Protein AF-A0A8T6Q1V2-F1 (afdb_monomer_lite)

Radius of gyration: 39.87 Å; chains: 1; bounding box: 80×36×128 Å

Structure (mmCIF, N/CA/C/O backbone):
data_AF-A0A8T6Q1V2-F1
#
_entry.id   AF-A0A8T6Q1V2-F1
#
loop_
_atom_site.group_PDB
_atom_site.id
_atom_site.type_symbol
_atom_site.label_atom_id
_atom_site.label_alt_id
_atom_site.label_comp_id
_atom_site.label_asym_id
_atom_site.label_entity_id
_atom_site.label_seq_id
_atom_site.pdbx_PDB_ins_code
_atom_site.Cartn_x
_atom_site.Cartn_y
_atom_site.Cartn_z
_atom_site.occupancy
_atom_site.B_iso_or_equiv
_atom_site.auth_seq_id
_atom_site.auth_comp_id
_atom_site.auth_asym_id
_atom_site.auth_atom_id
_atom_site.pdbx_PDB_model_num
ATOM 1 N N . ILE A 1 1 ? 34.969 -4.854 -57.937 1.00 88.56 1 ILE A N 1
ATOM 2 C CA . ILE A 1 1 ? 33.529 -5.093 -58.200 1.00 88.56 1 ILE A CA 1
ATOM 3 C C . ILE A 1 1 ? 33.462 -6.142 -59.294 1.00 88.56 1 ILE A C 1
ATOM 5 O O . ILE A 1 1 ? 34.258 -6.047 -60.220 1.00 88.56 1 ILE A O 1
ATOM 9 N N . TYR A 1 2 ? 32.627 -7.164 -59.154 1.00 88.00 2 TYR A N 1
ATOM 10 C CA . TYR A 1 2 ? 32.502 -8.248 -60.128 1.00 88.00 2 TYR A CA 1
ATOM 11 C C . TYR A 1 2 ? 31.061 -8.755 -60.174 1.00 88.00 2 TYR A C 1
ATOM 13 O O . TYR A 1 2 ? 30.306 -8.556 -59.228 1.00 88.00 2 TYR A O 1
ATOM 21 N N . ALA A 1 3 ? 30.696 -9.419 -61.259 1.00 85.19 3 ALA A N 1
ATOM 22 C CA . ALA A 1 3 ? 29.445 -10.148 -61.401 1.00 85.19 3 ALA A CA 1
ATOM 23 C C . ALA A 1 3 ? 29.771 -11.506 -62.031 1.00 85.19 3 ALA A C 1
ATOM 25 O O . ALA A 1 3 ? 30.696 -11.599 -62.842 1.00 85.19 3 ALA A O 1
ATOM 26 N N . GLY A 1 4 ? 29.063 -12.559 -61.623 1.00 81.62 4 GLY A N 1
ATOM 27 C CA . GLY A 1 4 ? 29.078 -13.819 -62.367 1.00 81.62 4 GLY A CA 1
ATOM 28 C C . GLY A 1 4 ? 28.281 -13.693 -63.672 1.00 81.62 4 GLY A C 1
ATOM 29 O O . GLY A 1 4 ? 27.717 -12.631 -63.946 1.00 81.62 4 GLY A O 1
ATOM 30 N N . PRO A 1 5 ? 28.202 -14.761 -64.483 1.00 83.50 5 PRO A N 1
ATOM 31 C CA . PRO A 1 5 ? 27.252 -14.819 -65.585 1.00 83.50 5 PRO A CA 1
ATOM 32 C C . PRO A 1 5 ? 25.832 -14.706 -65.029 1.00 83.50 5 PRO A C 1
ATOM 34 O O . PRO A 1 5 ? 25.360 -15.601 -64.328 1.00 83.50 5 PRO A O 1
ATOM 37 N N . ASN A 1 6 ? 25.173 -13.588 -65.316 1.00 86.50 6 ASN A N 1
ATOM 38 C CA . ASN A 1 6 ? 23.757 -13.442 -65.019 1.00 86.50 6 ASN A CA 1
ATOM 39 C C . ASN A 1 6 ? 22.966 -14.357 -65.958 1.00 86.50 6 ASN A C 1
ATOM 41 O O . ASN A 1 6 ? 23.323 -14.517 -67.127 1.00 86.50 6 ASN A O 1
ATOM 45 N N . THR A 1 7 ? 21.897 -14.945 -65.444 1.00 84.81 7 THR A N 1
ATOM 46 C CA . THR A 1 7 ? 20.951 -15.746 -66.220 1.00 84.81 7 THR A CA 1
ATOM 47 C C . THR A 1 7 ? 19.617 -15.021 -66.314 1.00 84.81 7 THR A C 1
ATOM 49 O O . THR A 1 7 ? 19.398 -14.006 -65.649 1.00 84.81 7 THR A O 1
ATOM 52 N N . ASP A 1 8 ? 18.688 -15.594 -67.074 1.00 85.00 8 ASP A N 1
ATOM 53 C CA . ASP A 1 8 ? 17.313 -15.098 -67.182 1.00 85.00 8 ASP A CA 1
ATOM 54 C C . ASP A 1 8 ? 16.578 -15.047 -65.827 1.00 85.00 8 ASP A C 1
ATOM 56 O O . ASP A 1 8 ? 15.578 -14.347 -65.688 1.00 85.00 8 ASP A O 1
ATOM 60 N N . SER A 1 9 ? 17.071 -15.770 -64.814 1.00 81.88 9 SER A N 1
ATOM 61 C CA . SER A 1 9 ? 16.441 -15.899 -63.496 1.00 81.88 9 SER A CA 1
ATOM 62 C C . SER A 1 9 ? 17.320 -15.459 -62.320 1.00 81.88 9 SER A C 1
ATOM 64 O O . SER A 1 9 ? 16.881 -15.567 -61.176 1.00 81.88 9 SER A O 1
ATOM 66 N N . LEU A 1 10 ? 18.565 -15.034 -62.558 1.00 81.38 10 LEU A N 1
ATOM 67 C CA . LEU A 1 10 ? 19.504 -14.653 -61.503 1.00 81.38 10 LEU A CA 1
ATOM 68 C C . LEU A 1 10 ? 20.483 -13.591 -62.014 1.00 81.38 10 LEU A C 1
ATOM 70 O O . LEU A 1 10 ? 21.360 -13.877 -62.826 1.00 81.38 10 LEU A O 1
ATOM 74 N N . GLY A 1 11 ? 20.367 -12.376 -61.484 1.00 89.44 11 GLY A N 1
ATOM 75 C CA . GLY A 1 11 ? 21.344 -11.306 -61.668 1.00 89.44 11 GLY A CA 1
ATOM 76 C C . GLY A 1 11 ? 21.915 -10.816 -60.341 1.00 89.44 11 GLY A C 1
ATOM 77 O O . GLY A 1 11 ? 21.151 -10.504 -59.427 1.00 89.44 11 GLY A O 1
ATOM 78 N N . GLU A 1 12 ? 23.238 -10.713 -60.217 1.00 91.75 12 GLU A N 1
ATOM 79 C CA . GLU A 1 12 ? 23.864 -10.129 -59.024 1.00 91.75 12 GLU A CA 1
ATOM 80 C C . GLU A 1 12 ? 25.207 -9.442 -59.304 1.00 91.75 12 GLU A C 1
ATOM 82 O O . GLU A 1 12 ? 26.005 -9.871 -60.136 1.00 91.75 12 GLU A O 1
ATOM 87 N N . VAL A 1 13 ? 25.478 -8.372 -58.555 1.00 92.38 13 VAL A N 1
ATOM 88 C CA . VAL A 1 13 ? 26.757 -7.655 -58.545 1.00 92.38 13 VAL A CA 1
ATOM 89 C C . VAL A 1 13 ? 27.351 -7.739 -57.149 1.00 92.38 13 VAL A C 1
ATOM 91 O O . VAL A 1 13 ? 26.662 -7.545 -56.149 1.00 92.38 13 VAL A O 1
ATOM 94 N N . ARG A 1 14 ? 28.653 -8.005 -57.076 1.00 91.50 14 ARG A N 1
ATOM 95 C CA . ARG A 1 14 ? 29.390 -8.177 -55.829 1.00 91.50 14 ARG A 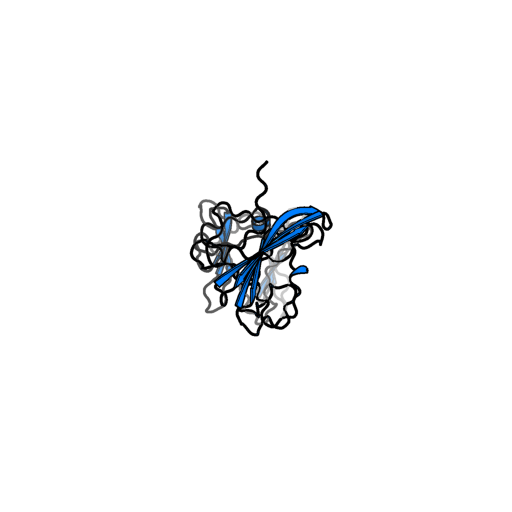CA 1
ATOM 96 C C . ARG A 1 14 ? 30.532 -7.176 -55.697 1.00 91.50 14 ARG A C 1
ATOM 98 O O . ARG A 1 14 ? 31.298 -6.922 -56.635 1.00 91.50 14 ARG A O 1
ATOM 105 N N . ILE A 1 15 ? 30.711 -6.653 -54.491 1.00 92.06 15 ILE A N 1
ATOM 106 C CA . ILE A 1 15 ? 31.879 -5.868 -54.092 1.00 92.06 15 ILE A CA 1
ATOM 107 C C . ILE A 1 15 ? 32.652 -6.676 -53.048 1.00 92.06 15 ILE A C 1
ATOM 109 O O . ILE A 1 15 ? 32.149 -6.943 -51.962 1.00 92.06 15 ILE A O 1
ATOM 113 N N . ARG A 1 16 ? 33.882 -7.064 -53.403 1.00 89.62 16 ARG A N 1
ATOM 114 C CA . ARG A 1 16 ? 34.824 -7.806 -52.555 1.00 89.62 16 ARG A CA 1
ATOM 115 C C . ARG A 1 16 ? 36.195 -7.152 -52.633 1.00 89.62 16 ARG A C 1
ATOM 117 O O . ARG A 1 16 ? 36.684 -6.902 -53.737 1.00 89.62 16 ARG A O 1
ATOM 124 N N . ALA A 1 17 ? 36.822 -6.941 -51.482 1.00 88.81 17 ALA A N 1
ATOM 125 C CA . ALA A 1 17 ? 38.237 -6.602 -51.386 1.00 88.81 17 ALA A CA 1
ATOM 126 C C . ALA A 1 17 ? 39.048 -7.872 -51.088 1.00 88.81 17 ALA A C 1
ATOM 128 O O . ALA A 1 17 ? 38.622 -8.707 -50.288 1.00 88.81 17 ALA A O 1
ATOM 129 N N . LYS A 1 18 ? 40.203 -8.028 -51.744 1.00 89.19 18 LYS A N 1
ATOM 130 C CA . LYS A 1 18 ? 41.138 -9.135 -51.509 1.00 89.19 18 LYS A CA 1
ATOM 131 C C . LYS A 1 18 ? 42.469 -8.590 -51.000 1.00 89.19 18 LYS A C 1
ATOM 133 O O . LYS A 1 18 ? 42.899 -7.524 -51.435 1.00 89.19 18 LYS A O 1
ATOM 138 N N . THR A 1 19 ? 43.126 -9.328 -50.113 1.00 89.94 19 THR A N 1
ATOM 139 C CA . THR A 1 19 ? 44.535 -9.094 -49.774 1.00 89.94 19 THR A CA 1
ATOM 140 C C . THR A 1 19 ? 45.430 -9.413 -50.976 1.00 89.94 19 THR A C 1
ATOM 142 O O . THR A 1 19 ? 44.996 -10.062 -51.931 1.00 89.94 19 THR A O 1
ATOM 145 N N . ALA A 1 20 ? 46.707 -9.018 -50.919 1.00 89.00 20 ALA A N 1
ATOM 146 C CA . ALA A 1 20 ? 47.691 -9.385 -51.943 1.00 89.00 20 ALA A CA 1
ATOM 147 C C . ALA A 1 20 ? 47.838 -10.914 -52.111 1.00 89.00 20 ALA A C 1
ATOM 149 O O . ALA A 1 20 ? 48.095 -11.389 -53.211 1.00 89.00 20 ALA A O 1
ATOM 150 N N . GLY A 1 21 ? 47.605 -11.687 -51.041 1.00 88.56 21 GLY A N 1
ATOM 151 C CA . GLY A 1 21 ? 47.576 -13.155 -51.061 1.00 88.56 21 GLY A CA 1
ATOM 152 C C . GLY A 1 21 ? 46.239 -13.765 -51.504 1.00 88.56 21 GLY A C 1
ATOM 153 O O . GLY A 1 21 ? 46.071 -14.977 -51.429 1.00 88.56 21 GLY A O 1
ATOM 154 N N . GLY A 1 22 ? 45.267 -12.952 -51.932 1.00 85.19 22 GLY A N 1
ATOM 155 C CA . GLY A 1 22 ? 43.995 -13.411 -52.497 1.00 85.19 22 GLY A CA 1
ATOM 156 C C . GLY A 1 22 ? 42.880 -13.721 -51.490 1.00 85.19 22 GLY A C 1
ATOM 157 O O . GLY A 1 22 ? 41.786 -14.097 -51.917 1.00 85.19 22 GLY A O 1
ATOM 158 N N . THR A 1 23 ? 43.104 -13.538 -50.186 1.00 86.12 23 THR A N 1
ATOM 159 C CA . THR A 1 23 ? 42.095 -13.779 -49.136 1.00 86.12 23 THR A CA 1
ATOM 160 C C . THR A 1 23 ? 41.107 -12.614 -49.008 1.00 86.12 23 THR A C 1
ATOM 162 O O . THR A 1 23 ? 41.471 -11.462 -49.237 1.00 86.12 23 THR A O 1
ATOM 165 N N . SER A 1 24 ? 39.854 -12.891 -48.636 1.00 85.12 24 SER A N 1
ATOM 166 C CA . SER A 1 24 ? 38.802 -11.884 -48.407 1.00 85.12 24 SER A CA 1
ATOM 167 C C . SER A 1 24 ? 37.987 -12.222 -47.162 1.00 85.12 24 SER A C 1
ATOM 169 O O . SER A 1 24 ? 37.764 -13.402 -46.906 1.00 85.12 24 SER A O 1
ATOM 171 N N . GLY A 1 25 ? 37.517 -11.205 -46.435 1.00 81.00 25 GLY A N 1
ATOM 172 C CA . GLY A 1 25 ? 36.772 -11.367 -45.178 1.00 81.00 25 GLY A CA 1
ATOM 173 C C . GLY A 1 25 ? 35.284 -11.012 -45.229 1.00 81.00 25 GLY A C 1
ATOM 174 O O . GLY A 1 25 ? 34.684 -10.949 -44.172 1.00 81.00 25 GLY A O 1
ATOM 175 N N . GLY A 1 26 ? 34.711 -10.730 -46.406 1.00 84.75 26 GLY A N 1
ATOM 176 C CA . GLY A 1 26 ? 33.292 -10.386 -46.561 1.00 84.75 26 GLY A CA 1
ATOM 177 C C . GLY A 1 26 ? 32.932 -9.944 -47.986 1.00 84.75 26 GLY A C 1
ATOM 178 O O . GLY A 1 26 ? 33.821 -9.607 -48.775 1.00 84.75 26 GLY A O 1
ATOM 179 N N . ASP A 1 27 ? 31.632 -9.942 -48.296 1.00 87.94 27 ASP A N 1
ATOM 180 C CA . ASP A 1 27 ? 31.049 -9.545 -49.590 1.00 87.94 27 ASP A CA 1
ATOM 181 C C . ASP A 1 27 ? 29.868 -8.596 -49.382 1.00 87.94 27 ASP A C 1
ATOM 183 O O . ASP A 1 27 ? 29.006 -8.871 -48.553 1.00 87.94 27 ASP A O 1
ATOM 187 N N . LEU A 1 28 ? 29.771 -7.545 -50.199 1.00 92.00 28 LEU A N 1
ATOM 188 C CA . LEU A 1 28 ? 28.514 -6.831 -50.446 1.00 92.00 28 LEU A CA 1
ATOM 189 C C . LEU A 1 28 ? 27.911 -7.356 -51.753 1.00 92.00 28 LEU A C 1
ATOM 191 O O . LEU A 1 28 ? 28.556 -7.264 -52.797 1.00 92.00 28 LEU A O 1
ATOM 195 N N . VAL A 1 29 ? 26.694 -7.889 -51.703 1.00 90.75 29 VAL A N 1
ATOM 196 C CA . VAL A 1 29 ? 25.972 -8.479 -52.837 1.00 90.75 29 VAL A CA 1
ATOM 197 C C . VAL A 1 29 ? 24.701 -7.676 -53.090 1.00 90.75 29 VAL A C 1
ATOM 199 O O . VAL A 1 29 ? 23.906 -7.471 -52.178 1.00 90.75 29 VAL A O 1
ATOM 202 N N . VAL A 1 30 ? 24.499 -7.241 -54.331 1.00 92.69 30 VAL A N 1
ATOM 203 C CA . VAL A 1 30 ? 23.278 -6.574 -54.799 1.00 92.69 30 VAL A CA 1
ATOM 204 C C . VAL A 1 30 ? 22.630 -7.467 -55.845 1.00 92.69 30 VAL A C 1
ATOM 206 O O . VAL A 1 30 ? 23.255 -7.780 -56.858 1.00 92.69 30 VAL A O 1
ATOM 209 N N . ARG A 1 31 ? 21.393 -7.891 -55.598 1.00 89.44 31 ARG A N 1
ATOM 210 C CA . ARG A 1 31 ? 20.659 -8.836 -56.444 1.00 89.44 31 ARG A CA 1
ATOM 211 C C . ARG A 1 31 ? 19.583 -8.130 -57.269 1.00 89.44 31 ARG A C 1
ATOM 213 O O . ARG A 1 31 ? 19.050 -7.099 -56.867 1.00 89.44 31 ARG A O 1
ATOM 220 N N . HIS A 1 32 ? 19.238 -8.714 -58.414 1.00 88.19 32 HIS A N 1
ATOM 221 C CA . HIS A 1 32 ? 18.207 -8.204 -59.326 1.00 88.19 32 HIS A CA 1
ATOM 222 C C . HIS A 1 32 ? 16.799 -8.161 -58.706 1.00 88.19 32 HIS A C 1
ATOM 224 O O . HIS A 1 32 ? 15.959 -7.394 -59.162 1.00 88.19 32 HIS A O 1
ATOM 230 N N . ASP A 1 33 ? 16.552 -8.959 -57.662 1.00 84.50 33 ASP A N 1
ATOM 231 C CA . ASP A 1 33 ? 15.309 -8.990 -56.881 1.00 84.50 33 ASP A CA 1
ATOM 232 C C . ASP A 1 33 ? 15.237 -7.876 -55.812 1.00 84.50 33 ASP A C 1
ATOM 234 O O . ASP A 1 33 ? 14.345 -7.880 -54.966 1.00 84.50 33 ASP A O 1
ATOM 238 N N . GLY A 1 34 ? 16.177 -6.920 -55.837 1.00 80.94 34 GLY A N 1
ATOM 239 C CA . GLY A 1 34 ? 16.224 -5.765 -54.936 1.00 80.94 34 GLY A CA 1
ATOM 240 C C . GLY A 1 34 ? 16.875 -6.043 -53.580 1.00 80.94 34 GLY A C 1
ATOM 241 O O . GLY A 1 34 ? 17.007 -5.127 -52.768 1.00 80.94 34 GLY A O 1
ATOM 242 N N . ARG A 1 35 ? 17.314 -7.280 -53.315 1.00 83.50 35 ARG A N 1
ATOM 243 C CA . ARG A 1 35 ? 17.979 -7.634 -52.055 1.00 83.50 35 ARG A CA 1
ATOM 244 C C . ARG A 1 35 ? 19.429 -7.156 -52.040 1.00 83.50 35 ARG A C 1
ATOM 246 O O . ARG A 1 35 ? 20.177 -7.349 -53.001 1.00 83.50 35 ARG A O 1
ATOM 253 N N . VAL A 1 36 ? 19.835 -6.595 -50.903 1.00 87.81 36 VAL A N 1
ATOM 254 C CA . VAL A 1 36 ? 21.228 -6.258 -50.595 1.00 87.81 36 VAL A CA 1
ATOM 255 C C . VAL A 1 36 ? 21.670 -7.092 -49.399 1.00 87.81 36 VAL A C 1
ATOM 257 O O . VAL A 1 36 ? 21.082 -7.005 -48.325 1.00 87.81 36 VAL A O 1
ATOM 260 N N . GLU A 1 37 ? 22.701 -7.908 -49.585 1.00 85.56 37 GLU A N 1
ATOM 261 C CA . GLU A 1 37 ? 23.273 -8.771 -48.550 1.00 85.56 37 GLU A CA 1
ATOM 262 C C . GLU A 1 37 ? 24.704 -8.318 -48.263 1.00 85.56 37 GLU A C 1
ATOM 264 O O . GLU A 1 37 ? 25.485 -8.098 -49.190 1.00 85.56 37 GLU A O 1
ATOM 269 N N . VAL A 1 38 ? 25.068 -8.196 -46.985 1.00 86.44 38 VAL A N 1
ATOM 270 C CA . VAL A 1 38 ? 26.464 -7.991 -46.585 1.00 86.44 38 VAL A CA 1
ATOM 271 C C . VAL A 1 38 ? 26.897 -9.141 -45.695 1.00 86.44 38 VAL A C 1
ATOM 273 O O . VAL A 1 38 ? 26.361 -9.322 -44.604 1.00 86.44 38 VAL A O 1
ATOM 276 N N . ARG A 1 39 ? 27.866 -9.922 -46.165 1.00 80.50 39 ARG A N 1
ATOM 277 C CA . ARG A 1 39 ? 28.456 -11.034 -45.415 1.00 80.50 39 ARG A CA 1
ATOM 278 C C . ARG A 1 39 ? 29.619 -10.519 -44.588 1.00 80.50 39 ARG A C 1
ATOM 280 O O . ARG A 1 39 ? 30.486 -9.839 -45.135 1.00 80.50 39 ARG A O 1
ATOM 287 N N . ASP A 1 40 ? 29.609 -10.846 -43.297 1.00 77.50 40 ASP A N 1
ATOM 288 C CA . ASP A 1 40 ? 30.673 -10.512 -42.343 1.00 77.50 40 ASP A CA 1
ATOM 289 C C . ASP A 1 40 ? 30.951 -8.997 -42.221 1.00 77.50 40 ASP A C 1
ATOM 291 O O . ASP A 1 40 ? 32.089 -8.547 -42.061 1.00 77.50 40 ASP A O 1
ATOM 295 N N . LEU A 1 41 ? 29.893 -8.175 -42.290 1.00 80.56 41 LEU A N 1
ATOM 296 C CA . LEU A 1 41 ? 30.003 -6.726 -42.121 1.00 80.56 41 LEU A CA 1
ATOM 297 C C . LEU A 1 41 ? 30.515 -6.373 -40.718 1.00 80.56 41 LEU A C 1
ATOM 299 O O . LEU A 1 41 ? 29.782 -6.449 -39.735 1.00 80.56 41 LEU A O 1
ATOM 303 N N . THR A 1 42 ? 31.751 -5.883 -40.645 1.00 75.44 42 THR A N 1
ATOM 304 C CA . THR A 1 42 ? 32.302 -5.262 -39.437 1.00 75.44 42 THR A CA 1
ATOM 305 C C . THR A 1 42 ? 32.322 -3.748 -39.610 1.00 75.44 42 THR A C 1
ATOM 307 O O . THR A 1 42 ? 33.129 -3.204 -40.364 1.00 75.44 42 THR A O 1
ATOM 310 N N . VAL A 1 43 ? 31.442 -3.040 -38.900 1.00 75.88 43 VAL A N 1
ATOM 311 C CA . VAL A 1 43 ? 31.413 -1.571 -38.908 1.00 75.88 43 VAL A CA 1
ATOM 312 C C . VAL A 1 43 ? 32.264 -1.046 -37.752 1.00 75.88 43 VAL A C 1
ATOM 314 O O . VAL A 1 43 ? 31.786 -0.893 -36.634 1.00 75.88 43 VAL A O 1
ATOM 317 N N . ALA A 1 44 ? 33.544 -0.774 -38.012 1.00 68.75 44 ALA A N 1
ATOM 318 C CA . ALA A 1 44 ? 34.475 -0.292 -36.984 1.00 68.75 44 ALA A CA 1
ATOM 319 C C . ALA A 1 44 ? 34.323 1.209 -36.650 1.00 68.75 44 ALA A C 1
ATOM 321 O O . ALA A 1 44 ? 34.811 1.671 -35.621 1.00 68.75 44 ALA A O 1
ATOM 322 N N . TYR A 1 45 ? 33.654 1.984 -37.510 1.00 75.44 45 TYR A N 1
ATOM 323 C CA . TYR A 1 45 ? 33.513 3.438 -37.381 1.00 75.44 45 TYR A CA 1
ATOM 324 C C . TYR A 1 45 ? 32.046 3.874 -37.367 1.00 75.44 45 TYR A C 1
ATOM 326 O O . TYR A 1 45 ? 31.176 3.212 -37.920 1.00 75.44 45 TYR A O 1
ATOM 334 N N . LYS A 1 46 ? 31.766 5.034 -36.762 1.00 69.12 46 LYS A N 1
ATOM 335 C CA . LYS A 1 46 ? 30.406 5.578 -36.621 1.00 69.12 46 LYS A CA 1
ATOM 336 C C . LYS A 1 46 ? 29.708 5.744 -37.979 1.00 69.12 46 LYS A C 1
ATOM 338 O O . LYS A 1 46 ? 30.183 6.501 -38.825 1.00 69.12 46 LYS A O 1
ATOM 343 N N . ILE A 1 47 ? 28.515 5.163 -38.127 1.00 77.56 47 ILE A N 1
ATOM 344 C CA . ILE A 1 47 ? 27.570 5.538 -39.188 1.00 77.56 47 ILE A CA 1
ATOM 345 C C . ILE A 1 47 ? 27.033 6.934 -38.845 1.00 77.56 47 ILE A C 1
ATOM 347 O O . ILE A 1 47 ? 26.289 7.112 -37.880 1.00 77.56 47 ILE A O 1
ATOM 351 N N . LYS A 1 48 ? 27.457 7.961 -39.590 1.00 71.75 48 LYS A N 1
ATOM 352 C CA . LYS A 1 48 ? 26.961 9.334 -39.419 1.00 71.75 48 LYS A CA 1
ATOM 353 C C . LYS A 1 48 ? 25.692 9.516 -40.253 1.00 71.75 48 LYS A C 1
ATOM 355 O O . LYS A 1 48 ? 25.772 9.884 -41.417 1.00 71.75 48 LYS A O 1
ATOM 360 N N . SER A 1 49 ? 24.535 9.271 -39.647 1.00 72.44 49 SER A N 1
ATOM 361 C CA . SER A 1 49 ? 23.225 9.610 -40.215 1.00 72.44 49 SER A CA 1
ATOM 362 C C . SER A 1 49 ? 22.390 10.389 -39.198 1.00 72.44 49 SER A C 1
ATOM 364 O O . SER A 1 49 ? 22.618 10.274 -37.993 1.00 72.44 49 SER A O 1
ATOM 366 N N . ARG A 1 50 ? 21.422 11.180 -39.680 1.00 73.44 50 ARG A N 1
ATOM 367 C CA . ARG A 1 50 ? 20.399 11.817 -38.833 1.00 73.44 50 ARG A CA 1
ATOM 368 C C . ARG A 1 50 ? 19.355 10.803 -38.351 1.00 73.44 50 ARG A C 1
ATOM 370 O O . ARG A 1 50 ? 18.886 10.929 -37.226 1.00 73.44 50 ARG A O 1
ATOM 377 N N . THR A 1 51 ? 19.055 9.800 -39.179 1.00 73.69 51 THR A N 1
ATOM 378 C CA . THR A 1 51 ? 18.059 8.751 -38.918 1.00 73.69 51 THR A CA 1
ATOM 379 C C . THR A 1 51 ? 18.528 7.430 -39.526 1.00 73.69 51 THR A C 1
ATOM 381 O O . THR A 1 51 ? 19.095 7.411 -40.620 1.00 73.69 51 THR A O 1
ATOM 384 N N . ILE A 1 52 ? 18.295 6.327 -38.822 1.00 81.50 52 ILE A N 1
ATOM 385 C CA . ILE A 1 52 ? 18.312 4.979 -39.392 1.00 81.50 52 ILE A CA 1
ATOM 386 C C . ILE A 1 52 ? 16.871 4.492 -39.294 1.00 81.50 52 ILE A C 1
ATOM 388 O O . ILE A 1 52 ? 16.321 4.445 -38.196 1.00 81.50 52 ILE A O 1
ATOM 392 N N . GLU A 1 53 ? 16.257 4.194 -40.432 1.00 79.62 53 GLU A N 1
ATOM 393 C CA . GLU A 1 53 ? 14.888 3.694 -40.517 1.00 79.62 53 GLU A CA 1
ATOM 394 C C . GLU A 1 53 ? 14.926 2.256 -41.031 1.00 79.62 53 GLU A C 1
ATOM 396 O O . GLU A 1 53 ? 15.575 1.969 -42.037 1.00 79.62 53 GLU A O 1
ATOM 401 N N . ILE A 1 54 ? 14.260 1.353 -40.313 1.00 79.62 54 ILE A N 1
ATOM 402 C CA . ILE A 1 54 ? 14.038 -0.031 -40.733 1.00 79.62 54 ILE A CA 1
ATOM 403 C C . ILE A 1 54 ? 12.533 -0.155 -40.946 1.00 79.62 54 ILE A C 1
ATOM 405 O O . ILE A 1 54 ? 11.782 -0.309 -39.984 1.00 79.62 54 ILE A O 1
ATOM 409 N N . ALA A 1 55 ? 12.096 -0.019 -42.195 1.00 74.56 55 ALA A N 1
ATOM 410 C CA . ALA A 1 55 ? 10.700 -0.168 -42.575 1.00 74.56 55 ALA A CA 1
ATOM 411 C C . ALA A 1 55 ? 10.472 -1.573 -43.132 1.00 74.56 55 ALA A C 1
ATOM 413 O O . ALA A 1 55 ? 11.234 -2.044 -43.977 1.00 74.56 55 ALA A O 1
ATOM 414 N N . ASN A 1 56 ? 9.406 -2.221 -42.679 1.00 70.56 56 ASN A N 1
ATOM 415 C CA . ASN A 1 56 ? 8.895 -3.429 -43.297 1.00 70.56 56 ASN A CA 1
ATOM 416 C C . ASN A 1 56 ? 7.453 -3.170 -43.726 1.00 70.56 56 ASN A C 1
ATOM 418 O O . ASN A 1 56 ? 6.623 -2.777 -42.910 1.00 70.56 56 ASN A O 1
ATOM 422 N N . THR A 1 57 ? 7.175 -3.358 -45.010 1.00 75.12 57 THR A N 1
ATOM 423 C CA . THR A 1 57 ? 5.832 -3.230 -45.585 1.00 75.12 57 THR A CA 1
ATOM 424 C C . THR A 1 57 ? 5.123 -4.579 -45.698 1.00 75.12 57 THR A C 1
ATOM 426 O O . THR A 1 57 ? 4.045 -4.648 -46.282 1.00 75.12 57 THR A O 1
ATOM 429 N N . ASP A 1 58 ? 5.745 -5.654 -45.210 1.00 74.62 58 ASP A N 1
ATOM 430 C CA . ASP A 1 58 ? 5.138 -6.977 -45.139 1.00 74.62 58 ASP A CA 1
ATOM 431 C C . ASP A 1 58 ? 3.940 -6.952 -44.177 1.00 74.62 58 ASP A C 1
ATOM 433 O O . ASP A 1 58 ? 3.983 -6.354 -43.100 1.00 74.62 58 ASP A O 1
ATOM 437 N N . THR A 1 59 ? 2.846 -7.577 -44.598 1.00 76.19 59 THR A N 1
ATOM 438 C CA . THR A 1 59 ? 1.603 -7.672 -43.829 1.00 76.19 59 THR A CA 1
ATOM 439 C C . THR A 1 59 ? 1.631 -8.792 -42.789 1.00 76.19 59 THR A C 1
ATOM 441 O O . THR A 1 59 ? 0.718 -8.877 -41.967 1.00 76.19 59 THR A O 1
ATOM 444 N N . ASP A 1 60 ? 2.646 -9.662 -42.810 1.00 78.81 60 ASP A N 1
ATOM 445 C CA . ASP A 1 60 ? 2.851 -10.673 -41.776 1.00 78.81 60 ASP A CA 1
ATOM 446 C C . ASP A 1 60 ? 3.349 -10.026 -40.471 1.00 78.81 60 ASP A C 1
ATOM 448 O O . ASP A 1 60 ? 4.449 -9.478 -40.377 1.00 78.81 60 ASP A O 1
ATOM 452 N N . SER A 1 61 ? 2.530 -10.137 -39.422 1.00 67.19 61 SER A N 1
ATOM 453 C CA . SER A 1 61 ? 2.796 -9.601 -38.078 1.00 67.19 61 SER A CA 1
ATOM 454 C C . SER A 1 61 ? 4.084 -10.104 -37.408 1.00 67.19 61 SER A C 1
ATOM 456 O O . SER A 1 61 ? 4.529 -9.512 -36.425 1.00 67.19 61 SER A O 1
ATOM 458 N N . SER A 1 62 ? 4.688 -11.180 -37.918 1.00 71.31 62 SER A N 1
ATOM 459 C CA . SER A 1 62 ? 5.948 -11.746 -37.427 1.00 71.31 62 SER A CA 1
ATOM 460 C C . SER A 1 62 ? 7.181 -11.299 -38.222 1.00 71.31 62 SER A C 1
ATOM 462 O O . SER A 1 62 ? 8.309 -11.561 -37.806 1.00 71.31 62 SER A O 1
ATOM 464 N N . ALA A 1 63 ? 6.996 -10.588 -39.339 1.00 69.31 63 ALA A N 1
ATOM 465 C CA . ALA A 1 63 ? 8.063 -10.337 -40.305 1.00 69.31 63 ALA A CA 1
ATOM 466 C C . ALA A 1 63 ? 9.087 -9.272 -39.872 1.00 69.31 63 ALA A C 1
ATOM 468 O O . ALA A 1 63 ? 10.126 -9.132 -40.516 1.00 69.31 63 ALA A O 1
ATOM 469 N N . THR A 1 64 ? 8.835 -8.512 -38.797 1.00 69.50 64 THR A N 1
ATOM 470 C CA . THR A 1 64 ? 9.739 -7.430 -38.360 1.00 69.50 64 THR A CA 1
ATOM 471 C C . THR A 1 64 ? 10.253 -7.650 -36.950 1.00 69.50 64 THR A C 1
ATOM 473 O O . THR A 1 64 ? 9.559 -7.390 -35.970 1.00 69.50 64 THR A O 1
ATOM 476 N N . THR A 1 65 ? 11.517 -8.048 -36.840 1.00 76.19 65 THR A N 1
ATOM 477 C CA . THR A 1 65 ? 12.211 -8.155 -35.556 1.00 76.19 65 THR A CA 1
ATOM 478 C C . THR A 1 65 ? 13.569 -7.473 -35.625 1.00 76.19 65 THR A C 1
ATOM 480 O O . THR A 1 65 ? 14.372 -7.769 -36.508 1.00 76.19 65 THR A O 1
ATOM 483 N N . LEU A 1 66 ? 13.864 -6.609 -34.653 1.00 84.62 66 LEU A N 1
ATOM 484 C CA . LEU A 1 66 ? 15.242 -6.244 -34.334 1.00 84.62 66 LEU A CA 1
ATOM 485 C C . LEU A 1 66 ? 15.756 -7.226 -33.276 1.00 84.62 66 LEU A C 1
ATOM 487 O O . LEU A 1 66 ? 15.343 -7.160 -32.119 1.00 84.62 66 LEU A O 1
ATOM 491 N N . SER A 1 67 ? 16.646 -8.136 -33.669 1.00 84.12 67 SER A N 1
ATOM 492 C CA . SER A 1 67 ? 17.195 -9.162 -32.776 1.00 84.12 67 SER A CA 1
ATOM 493 C C . SER A 1 67 ? 18.624 -8.826 -32.353 1.00 84.12 67 SER A C 1
ATOM 495 O O . SER A 1 67 ? 19.494 -8.600 -33.190 1.00 84.12 67 SER A O 1
ATOM 497 N N . ILE A 1 68 ? 18.871 -8.839 -31.043 1.00 87.31 68 ILE A N 1
ATOM 498 C CA . ILE A 1 68 ? 20.194 -8.696 -30.424 1.00 87.31 68 ILE A CA 1
ATOM 499 C C . ILE A 1 68 ? 20.404 -9.940 -29.558 1.00 87.31 68 ILE A C 1
ATOM 501 O O . ILE A 1 68 ? 19.636 -10.167 -28.625 1.00 87.31 68 ILE A O 1
ATOM 505 N N . TYR A 1 69 ? 21.396 -10.773 -29.881 1.00 88.31 69 TYR A N 1
ATOM 506 C CA . TYR A 1 69 ? 21.602 -12.067 -29.223 1.00 88.31 69 TYR A CA 1
ATOM 507 C C . TYR A 1 69 ? 23.087 -12.372 -28.987 1.00 88.31 69 TYR A C 1
ATOM 509 O O . TYR A 1 69 ? 23.953 -11.952 -29.751 1.00 88.31 69 TYR A O 1
ATOM 517 N N . GLY A 1 70 ? 23.372 -13.122 -27.922 1.00 89.56 70 GLY A N 1
ATOM 518 C CA . GLY A 1 70 ? 24.712 -13.557 -27.527 1.00 89.56 70 GLY A CA 1
ATOM 519 C C . GLY A 1 70 ? 24.647 -14.541 -26.354 1.00 89.56 70 GLY A C 1
ATOM 520 O O . GLY A 1 70 ? 23.625 -14.642 -25.681 1.00 89.56 70 GLY A O 1
ATOM 521 N N . ALA A 1 71 ? 25.724 -15.294 -26.108 1.00 90.56 71 ALA A N 1
ATOM 522 C CA . ALA A 1 71 ? 25.775 -16.316 -25.048 1.00 90.56 71 ALA A CA 1
ATOM 523 C C . ALA A 1 71 ? 25.983 -15.745 -23.626 1.00 90.56 71 ALA A C 1
ATOM 525 O O . ALA A 1 71 ? 25.947 -16.481 -22.644 1.00 90.56 71 ALA A O 1
ATOM 526 N N . GLN A 1 72 ? 26.242 -14.441 -23.516 1.00 94.00 72 GLN A N 1
ATOM 527 C CA . GLN A 1 72 ? 26.478 -13.715 -22.266 1.00 94.00 72 GLN A CA 1
ATOM 528 C C . GLN A 1 72 ? 25.644 -12.420 -22.252 1.00 94.00 72 GLN A C 1
ATOM 530 O O . GLN A 1 72 ? 24.742 -12.240 -23.072 1.00 94.00 72 GLN A O 1
ATOM 535 N N . HIS A 1 73 ? 25.929 -11.504 -21.321 1.00 91.94 73 HIS A N 1
ATOM 536 C CA . HIS A 1 73 ? 25.270 -10.200 -21.239 1.00 91.94 73 HIS A CA 1
ATOM 537 C C . HIS A 1 73 ? 25.353 -9.443 -22.579 1.00 91.94 73 HIS A C 1
ATOM 539 O O . HIS A 1 73 ? 26.435 -9.043 -23.003 1.00 91.94 73 HIS A O 1
ATOM 545 N N . THR A 1 74 ? 24.202 -9.244 -23.230 1.00 92.81 74 THR A N 1
ATOM 546 C CA . THR A 1 74 ? 24.096 -8.671 -24.583 1.00 92.81 74 THR A CA 1
ATOM 547 C C . THR A 1 74 ? 23.128 -7.475 -24.576 1.00 92.81 74 THR A C 1
ATOM 549 O O . THR A 1 74 ? 21.965 -7.617 -24.955 1.00 92.81 74 THR A O 1
ATOM 552 N N . PRO A 1 75 ? 23.551 -6.301 -24.069 1.00 91.75 75 PRO A N 1
ATOM 553 C CA . PRO A 1 75 ? 22.660 -5.163 -23.867 1.00 91.75 75 PRO A CA 1
ATOM 554 C C . PRO A 1 75 ? 22.465 -4.329 -25.139 1.00 91.75 75 PRO A C 1
ATOM 556 O O . PRO A 1 75 ? 23.395 -4.127 -25.920 1.00 91.75 75 PRO A O 1
ATOM 559 N N . LEU A 1 76 ? 21.285 -3.721 -25.271 1.00 91.94 76 LEU A N 1
ATOM 560 C CA . LEU A 1 76 ? 21.122 -2.495 -26.049 1.00 91.94 76 LEU A CA 1
ATOM 561 C C . LEU A 1 76 ? 21.473 -1.305 -25.148 1.00 91.94 76 LEU A C 1
ATOM 563 O O . LEU A 1 76 ? 20.748 -1.013 -24.199 1.00 91.94 76 LEU A O 1
ATOM 567 N N . VAL A 1 77 ? 22.576 -0.613 -25.436 1.00 90.44 77 VAL A N 1
ATOM 568 C CA . VAL A 1 77 ? 23.003 0.566 -24.668 1.00 90.44 77 VAL A CA 1
ATOM 569 C C . VAL A 1 77 ? 22.711 1.831 -25.464 1.00 90.44 77 VAL A C 1
ATOM 571 O O . VAL A 1 77 ? 23.260 2.040 -26.545 1.00 90.44 77 VAL A O 1
ATOM 574 N N . LEU A 1 78 ? 21.862 2.693 -24.908 1.00 90.44 78 LEU A N 1
ATOM 575 C CA . LEU A 1 78 ? 21.579 4.017 -25.450 1.00 90.44 78 LEU A CA 1
ATOM 576 C C . LEU A 1 78 ? 22.350 5.055 -24.636 1.00 90.44 78 LEU A C 1
ATOM 578 O O . LEU A 1 78 ? 22.163 5.174 -23.427 1.00 90.44 78 LEU A O 1
ATOM 582 N N . THR A 1 79 ? 23.220 5.818 -25.293 1.00 87.31 79 THR A N 1
ATOM 583 C CA . THR A 1 79 ? 24.012 6.862 -24.636 1.00 87.31 79 THR A CA 1
ATOM 584 C C . THR A 1 79 ? 23.887 8.168 -25.393 1.00 87.31 79 THR A C 1
ATOM 586 O O . THR A 1 79 ? 24.140 8.239 -26.595 1.00 87.31 79 THR A O 1
ATOM 589 N N . ARG A 1 80 ? 23.520 9.224 -24.668 1.00 83.88 80 ARG A N 1
ATOM 590 C CA . ARG A 1 80 ? 23.510 10.593 -25.173 1.00 83.88 80 ARG A CA 1
ATOM 591 C C . ARG A 1 80 ? 24.717 11.335 -24.606 1.00 83.88 80 ARG A C 1
ATOM 593 O O . ARG A 1 80 ? 24.901 11.384 -23.397 1.00 83.88 80 ARG A O 1
ATOM 600 N N . SER A 1 81 ? 25.541 11.911 -25.477 1.00 79.62 81 SER A N 1
ATOM 601 C CA . SER A 1 81 ? 26.706 12.719 -25.097 1.00 79.62 81 SER A CA 1
ATOM 602 C C . SER A 1 81 ? 26.403 14.214 -25.223 1.00 79.62 81 SER A C 1
ATOM 604 O O . SER A 1 81 ? 25.831 14.624 -26.232 1.00 79.62 81 SER A O 1
ATOM 606 N N . GLY A 1 82 ? 26.858 15.034 -24.271 1.00 67.75 82 GLY A N 1
ATOM 607 C CA . GLY A 1 82 ?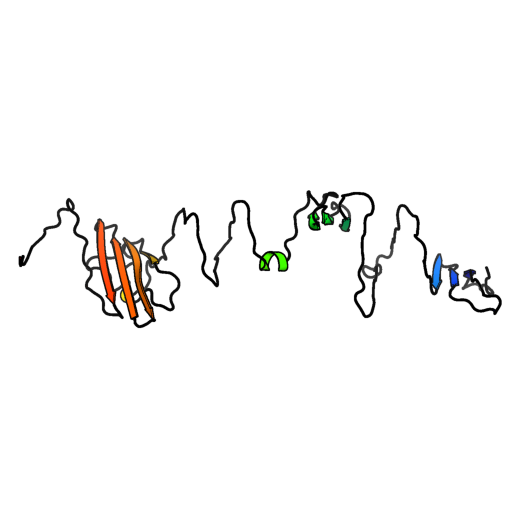 26.931 16.495 -24.439 1.00 67.75 82 GLY A CA 1
ATOM 608 C C . GLY A 1 82 ? 25.675 17.305 -24.086 1.00 67.75 82 GLY A C 1
ATOM 609 O O . GLY A 1 82 ? 25.626 18.485 -24.411 1.00 67.75 82 GLY A O 1
ATOM 610 N N . SER A 1 83 ? 24.680 16.721 -23.411 1.00 65.44 83 SER A N 1
ATOM 611 C CA . SER A 1 83 ? 23.566 17.469 -22.802 1.00 65.44 83 SER A CA 1
ATOM 612 C C . SER A 1 83 ? 22.980 16.711 -21.609 1.00 65.44 83 SER A C 1
ATOM 614 O O . SER A 1 83 ? 22.822 15.494 -21.695 1.00 65.44 83 SER A O 1
ATOM 616 N N . SER A 1 84 ? 22.596 17.428 -20.551 1.00 64.25 84 SER A N 1
ATOM 617 C CA . SER A 1 84 ? 21.877 16.941 -19.363 1.00 64.25 84 SER A CA 1
ATOM 618 C C . SER A 1 84 ? 20.399 16.668 -19.662 1.00 64.25 84 SER A C 1
ATOM 620 O O . SER A 1 84 ? 19.524 17.201 -18.997 1.00 64.25 84 SER A O 1
ATOM 622 N N . GLU A 1 85 ? 20.114 15.915 -20.717 1.00 78.81 85 GLU A N 1
ATOM 623 C CA . GLU A 1 85 ? 18.756 15.630 -21.178 1.00 78.81 85 GLU A CA 1
ATOM 624 C C . GLU A 1 85 ? 18.531 14.122 -21.191 1.00 78.81 85 GLU A C 1
ATOM 626 O O . GLU A 1 85 ? 19.468 13.323 -21.152 1.00 78.81 85 GLU A O 1
ATOM 631 N N . ASN A 1 86 ? 17.270 13.733 -21.248 1.00 87.25 86 ASN A N 1
ATOM 632 C CA . ASN A 1 86 ? 16.853 12.360 -21.016 1.00 87.25 86 ASN A CA 1
ATOM 633 C C . ASN A 1 86 ? 17.216 11.414 -22.184 1.00 87.25 86 ASN A C 1
ATOM 635 O O . ASN A 1 86 ? 17.398 11.847 -23.328 1.00 87.25 86 ASN A O 1
ATOM 639 N N . VAL A 1 87 ? 17.253 10.102 -21.922 1.00 92.50 87 VAL A N 1
ATOM 640 C CA . VAL A 1 87 ? 17.328 9.052 -22.959 1.00 92.50 87 VAL A CA 1
ATOM 641 C C . VAL A 1 87 ? 16.130 8.119 -22.827 1.00 92.50 87 VAL A C 1
ATOM 643 O O . VAL A 1 87 ? 15.746 7.757 -21.717 1.00 92.50 87 VAL A O 1
ATOM 646 N N . SER A 1 88 ? 15.504 7.761 -23.951 1.00 93.69 88 SER A N 1
ATOM 647 C CA . SER A 1 88 ? 14.283 6.952 -23.957 1.00 93.69 88 SER A CA 1
ATOM 648 C C . SER A 1 88 ? 14.128 6.106 -25.221 1.00 93.69 88 SER A C 1
ATOM 650 O O . SER A 1 88 ? 14.752 6.373 -26.248 1.00 93.69 88 SER A O 1
ATOM 652 N N . ILE A 1 89 ? 13.271 5.092 -25.119 1.00 95.50 89 ILE A N 1
ATOM 653 C CA . ILE A 1 89 ? 12.721 4.304 -26.222 1.00 95.50 89 ILE A CA 1
ATOM 654 C C . ILE A 1 89 ? 11.263 4.731 -26.407 1.00 95.50 89 ILE A C 1
ATOM 656 O O . ILE A 1 89 ? 10.506 4.778 -25.435 1.00 95.50 89 ILE A O 1
ATOM 660 N N . GLY A 1 90 ? 10.884 5.059 -27.643 1.00 94.81 90 GLY A N 1
ATOM 661 C CA . GLY A 1 90 ? 9.524 5.456 -28.003 1.00 94.81 90 GLY A CA 1
ATOM 662 C C . GLY A 1 90 ? 8.683 4.282 -28.505 1.00 94.81 90 GLY A C 1
ATOM 663 O O . GLY A 1 90 ? 9.159 3.456 -29.277 1.00 94.81 90 GLY A O 1
ATOM 664 N N . PHE A 1 91 ? 7.415 4.254 -28.108 1.00 95.75 91 PHE A N 1
ATOM 665 C CA . PHE A 1 91 ? 6.390 3.313 -28.550 1.00 95.75 91 PHE A CA 1
ATOM 666 C C . PHE A 1 91 ? 5.237 4.108 -29.155 1.00 95.75 91 PHE A C 1
ATOM 668 O O . PHE A 1 91 ? 4.678 4.991 -28.502 1.00 95.75 91 PHE A O 1
ATOM 675 N N . LYS A 1 92 ? 4.879 3.813 -30.403 1.00 94.25 92 LYS A N 1
ATOM 676 C CA . LYS A 1 92 ? 3.848 4.533 -31.154 1.00 94.25 92 LYS A CA 1
ATOM 677 C C . LYS A 1 92 ? 2.957 3.518 -31.856 1.00 94.25 92 LYS A C 1
ATOM 679 O O . LYS A 1 92 ? 3.436 2.751 -32.682 1.00 94.25 92 LYS A O 1
ATOM 684 N N . LEU A 1 93 ? 1.670 3.542 -31.527 1.00 93.62 93 LEU A N 1
ATOM 685 C CA . LEU A 1 93 ? 0.628 2.933 -32.347 1.00 93.62 93 LEU A CA 1
ATOM 686 C C . LEU A 1 93 ? 0.048 4.015 -33.260 1.00 93.62 93 LEU A C 1
ATOM 688 O O . LEU A 1 93 ? 0.021 5.195 -32.885 1.00 93.62 93 LEU A O 1
ATOM 692 N N . ASP A 1 94 ? -0.403 3.632 -34.452 1.00 90.94 94 ASP A N 1
ATOM 693 C CA . ASP A 1 94 ? -1.050 4.582 -35.350 1.00 90.94 94 ASP A CA 1
ATOM 694 C C . ASP A 1 94 ? -2.218 5.297 -34.644 1.00 90.94 94 ASP A C 1
ATOM 696 O O . ASP A 1 94 ? -2.926 4.707 -33.828 1.00 90.94 94 ASP A O 1
ATOM 700 N N . ASN A 1 95 ? -2.363 6.599 -34.895 1.00 92.62 95 ASN A N 1
ATOM 701 C CA . ASN A 1 95 ? -3.357 7.483 -34.260 1.00 92.62 95 ASN A CA 1
ATOM 702 C C . ASN A 1 95 ? -3.302 7.622 -32.716 1.00 92.62 95 ASN A C 1
ATOM 704 O O . ASN A 1 95 ? -4.124 8.334 -32.147 1.00 92.62 95 ASN A O 1
ATOM 708 N N . VAL A 1 96 ? -2.317 7.036 -32.021 1.00 96.19 96 VAL A N 1
ATOM 709 C CA . VAL A 1 96 ? -2.126 7.182 -30.556 1.00 96.19 96 VAL A CA 1
ATOM 710 C C . VAL A 1 96 ? -0.868 7.989 -30.259 1.00 96.19 96 VAL A C 1
ATOM 712 O O . VAL A 1 96 ? 0.154 7.732 -30.877 1.00 96.19 96 VAL A O 1
ATOM 715 N N . ASN A 1 97 ? -0.864 8.949 -29.332 1.00 95.50 97 ASN A N 1
ATOM 716 C CA . ASN A 1 97 ? 0.368 9.687 -28.999 1.00 95.50 97 ASN A CA 1
ATOM 717 C C . ASN A 1 97 ? 1.524 8.744 -28.609 1.00 95.50 97 ASN A C 1
ATOM 719 O O . ASN A 1 97 ? 1.289 7.749 -27.917 1.00 95.50 97 ASN A O 1
ATOM 723 N N . PRO A 1 98 ? 2.770 9.031 -29.034 1.00 95.50 98 PRO A N 1
ATOM 724 C CA . PRO A 1 98 ? 3.907 8.211 -28.647 1.00 95.50 98 PRO A CA 1
ATOM 725 C C . PRO A 1 98 ? 4.095 8.236 -27.127 1.00 95.50 98 PRO A C 1
ATOM 727 O O . PRO A 1 98 ? 3.938 9.272 -26.480 1.00 95.50 98 PRO A O 1
ATOM 730 N N . LYS A 1 99 ? 4.458 7.086 -26.566 1.00 97.19 99 LYS A N 1
ATOM 731 C CA . LYS A 1 99 ? 4.864 6.935 -25.167 1.00 97.19 99 LYS A CA 1
ATOM 732 C C . LYS A 1 99 ? 6.350 6.625 -25.116 1.00 97.19 99 LYS A C 1
ATOM 734 O O . LYS A 1 99 ? 6.856 5.893 -25.959 1.00 97.19 99 LYS A O 1
ATOM 739 N N . TYR A 1 100 ? 7.038 7.137 -24.114 1.00 96.31 100 TYR A N 1
ATOM 740 C CA . TYR A 1 100 ? 8.476 6.999 -23.957 1.00 96.31 100 TYR A CA 1
ATOM 741 C C . TYR A 1 100 ? 8.776 6.292 -22.645 1.00 96.31 100 TYR A C 1
ATOM 743 O O . TYR A 1 100 ? 8.314 6.745 -21.603 1.00 96.31 100 TYR A O 1
ATOM 751 N N . LEU A 1 101 ? 9.553 5.209 -22.697 1.00 96.69 101 LEU A N 1
ATOM 752 C CA . LEU A 1 101 ? 10.206 4.617 -21.528 1.00 96.69 101 LEU A CA 1
ATOM 753 C C . LEU A 1 101 ? 11.645 5.119 -21.496 1.00 96.69 101 LEU A C 1
ATOM 755 O O . LEU A 1 101 ? 12.395 4.878 -22.442 1.00 96.69 101 LEU A O 1
ATOM 759 N N . GLY A 1 102 ? 12.044 5.807 -20.435 1.00 94.56 102 GLY A N 1
ATOM 760 C CA . GLY A 1 102 ? 13.373 6.403 -20.378 1.00 94.56 102 GLY A CA 1
ATOM 761 C C . GLY A 1 102 ? 13.851 6.728 -18.979 1.00 94.56 102 GLY A C 1
ATOM 762 O O . GLY A 1 102 ? 13.110 6.591 -18.012 1.00 94.56 102 GLY A O 1
ATOM 763 N N . ILE A 1 103 ? 15.100 7.167 -18.887 1.00 92.88 103 ILE A N 1
ATOM 764 C CA . ILE A 1 103 ? 15.684 7.695 -17.653 1.00 92.88 103 ILE A CA 1
ATOM 765 C C . ILE A 1 103 ? 15.756 9.211 -17.740 1.00 92.88 103 ILE A C 1
ATOM 767 O O . ILE A 1 103 ? 16.056 9.764 -18.805 1.00 92.88 103 ILE A O 1
ATOM 771 N N . ASP A 1 104 ? 15.464 9.874 -16.628 1.00 89.25 104 ASP A N 1
ATOM 772 C CA . ASP A 1 104 ? 15.613 11.315 -16.530 1.00 89.25 104 ASP A CA 1
ATOM 773 C C . ASP A 1 104 ? 17.041 11.750 -16.161 1.00 89.25 104 ASP A C 1
ATOM 775 O O . ASP A 1 104 ? 17.951 10.936 -15.993 1.00 89.25 104 ASP A O 1
ATOM 779 N N . THR A 1 105 ? 17.237 13.058 -16.013 1.00 87.12 105 THR A N 1
ATOM 780 C CA . THR A 1 105 ? 18.522 13.666 -15.637 1.00 87.12 105 THR A CA 1
ATOM 781 C C . THR A 1 105 ? 19.014 13.289 -14.241 1.00 87.12 105 THR A C 1
ATOM 783 O O . THR A 1 105 ? 20.199 13.440 -13.958 1.00 87.12 105 THR A O 1
ATOM 786 N N . ASN A 1 106 ? 18.120 12.813 -13.373 1.00 86.44 106 ASN A N 1
ATOM 787 C CA . ASN A 1 106 ? 18.438 12.338 -12.029 1.00 86.44 106 ASN A CA 1
ATOM 788 C C . ASN A 1 106 ? 18.718 10.824 -12.014 1.00 86.44 106 ASN A C 1
ATOM 790 O O . ASN A 1 106 ? 19.087 10.278 -10.976 1.00 86.44 106 ASN A O 1
ATOM 794 N N . GLY A 1 107 ? 18.559 10.145 -13.156 1.00 87.69 107 GLY A N 1
ATOM 795 C CA . GLY A 1 107 ? 18.711 8.699 -13.295 1.00 87.69 107 GLY A CA 1
ATOM 796 C C . GLY A 1 107 ? 17.448 7.902 -12.957 1.00 87.69 107 GLY A C 1
ATOM 797 O O . GLY A 1 107 ? 17.510 6.675 -12.882 1.00 87.69 107 GLY A O 1
ATOM 798 N N . ASP A 1 108 ? 16.301 8.558 -12.765 1.00 89.12 108 ASP A N 1
ATOM 799 C CA . ASP A 1 108 ? 15.044 7.885 -12.457 1.00 89.12 108 ASP A CA 1
ATOM 800 C C . ASP A 1 108 ? 14.336 7.394 -13.722 1.00 89.12 108 ASP A C 1
ATOM 802 O O . ASP A 1 108 ? 14.120 8.148 -14.673 1.00 89.12 108 ASP A O 1
ATOM 806 N N . LEU A 1 109 ? 13.900 6.132 -13.695 1.00 93.56 109 LEU A N 1
ATOM 807 C CA . LEU A 1 109 ? 13.092 5.529 -14.752 1.00 93.56 109 LEU A CA 1
ATOM 808 C C . LEU A 1 109 ? 11.681 6.140 -14.777 1.00 93.56 109 LEU A C 1
ATOM 810 O O . LEU A 1 109 ? 11.012 6.233 -13.743 1.00 93.56 109 LEU A O 1
ATOM 814 N N . ALA A 1 110 ? 11.212 6.520 -15.962 1.00 95.00 110 ALA A N 1
ATOM 815 C CA . ALA A 1 110 ? 9.921 7.157 -16.185 1.00 95.00 110 ALA A CA 1
ATOM 816 C C . ALA A 1 110 ? 9.215 6.624 -17.442 1.00 95.00 110 ALA A C 1
ATOM 818 O O . ALA A 1 110 ? 9.857 6.097 -18.355 1.00 95.00 110 ALA A O 1
ATOM 819 N N . PHE A 1 111 ? 7.886 6.765 -17.474 1.00 96.94 111 PHE A N 1
ATOM 820 C CA . PHE A 1 111 ? 7.038 6.407 -18.612 1.00 96.94 111 PHE A CA 1
ATOM 821 C C . PHE A 1 111 ? 5.920 7.431 -18.833 1.00 96.94 111 PHE A C 1
ATOM 823 O O . PHE A 1 111 ? 5.206 7.789 -17.894 1.00 96.94 111 PHE A O 1
ATOM 830 N N . GLY A 1 112 ? 5.751 7.909 -20.067 1.00 96.69 112 GLY A N 1
ATOM 831 C CA . GLY A 1 112 ? 4.699 8.875 -20.404 1.00 96.69 112 GLY A CA 1
ATOM 832 C C . GLY A 1 112 ? 4.821 9.461 -21.810 1.00 96.69 112 GLY A C 1
ATOM 833 O O . GLY A 1 112 ? 5.592 8.966 -22.622 1.00 96.69 112 GLY A O 1
ATOM 834 N N . GLU A 1 113 ? 4.020 10.480 -22.128 1.00 96.88 113 GLU A N 1
ATOM 835 C CA . GLU A 1 113 ? 3.980 11.096 -23.473 1.00 96.88 113 GLU A CA 1
ATOM 836 C C . GLU A 1 113 ? 5.035 12.180 -23.676 1.00 96.88 113 GLU A C 1
ATOM 838 O O . GLU A 1 113 ? 5.360 12.513 -24.815 1.00 96.88 113 GLU A O 1
ATOM 843 N N . SER A 1 114 ? 5.569 12.753 -22.594 1.00 94.44 114 SER A N 1
ATOM 844 C CA . SER A 1 114 ? 6.521 13.847 -22.722 1.00 94.44 114 SER A CA 1
ATOM 845 C C . SER A 1 114 ? 7.872 13.312 -23.204 1.00 94.44 114 SER A C 1
ATOM 847 O O . SER A 1 114 ? 8.373 12.320 -22.663 1.00 94.44 114 SER A O 1
ATOM 849 N N . PRO A 1 115 ? 8.516 13.975 -24.178 1.00 90.12 115 PRO A N 1
ATOM 850 C CA . PRO A 1 115 ? 9.926 13.741 -24.467 1.00 90.12 115 PRO A CA 1
ATOM 851 C C . PRO A 1 115 ? 10.818 14.039 -23.250 1.00 90.12 115 PRO A C 1
ATOM 853 O O . PRO A 1 115 ? 11.879 13.427 -23.092 1.00 90.12 115 PRO A O 1
ATOM 856 N N . ASP A 1 116 ? 10.380 14.951 -22.370 1.00 92.00 116 ASP A N 1
ATOM 857 C CA . ASP A 1 116 ? 11.056 15.248 -21.113 1.00 92.00 116 ASP A CA 1
ATOM 858 C C . ASP A 1 116 ? 10.634 14.267 -20.002 1.00 92.00 116 ASP A C 1
ATOM 860 O O . ASP A 1 116 ? 9.545 14.356 -19.433 1.00 92.00 116 ASP A O 1
ATOM 864 N N . GLN A 1 117 ? 11.528 13.347 -19.638 1.00 93.31 117 GLN A N 1
ATOM 865 C CA . GLN A 1 117 ? 11.274 12.303 -18.642 1.00 93.31 117 GLN A CA 1
ATOM 866 C C . GLN A 1 117 ? 11.086 12.843 -17.216 1.00 93.31 117 GLN A C 1
ATOM 868 O O . GLN A 1 117 ? 10.578 12.120 -16.356 1.00 93.31 117 GLN A O 1
ATOM 873 N N . LYS A 1 118 ? 11.423 14.112 -16.945 1.00 91.94 118 LYS A N 1
ATOM 874 C CA . LYS A 1 118 ? 11.080 14.782 -15.677 1.00 91.94 118 LYS A CA 1
ATOM 875 C C . LYS A 1 118 ? 9.570 14.998 -15.524 1.00 91.94 118 LYS A C 1
ATOM 877 O O . LYS A 1 118 ? 9.083 15.066 -14.402 1.00 91.94 118 LYS A O 1
ATOM 882 N N . GLN A 1 119 ? 8.842 15.092 -16.639 1.00 93.94 119 GLN A N 1
ATOM 883 C CA . GLN A 1 119 ? 7.397 15.348 -16.672 1.00 93.94 119 GLN A CA 1
ATOM 884 C C . GLN A 1 119 ? 6.563 14.061 -16.703 1.00 93.94 119 GLN A C 1
ATOM 886 O O . GLN A 1 119 ? 5.356 14.093 -16.473 1.00 93.94 119 GLN A O 1
ATOM 891 N N . ASN A 1 120 ? 7.197 12.928 -17.003 1.00 94.94 120 ASN A N 1
ATOM 892 C CA . ASN A 1 120 ? 6.543 11.630 -17.063 1.00 94.94 120 ASN A CA 1
ATOM 893 C C . ASN A 1 120 ? 6.417 10.990 -15.676 1.00 94.94 120 ASN A C 1
ATOM 895 O O . ASN A 1 120 ? 7.185 11.279 -14.754 1.00 94.94 120 ASN A O 1
ATOM 899 N N . SER A 1 121 ? 5.467 10.063 -15.540 1.00 95.19 121 SER A N 1
ATOM 900 C CA . SER A 1 121 ? 5.278 9.304 -14.305 1.00 95.19 121 SER A CA 1
ATOM 901 C C . SER A 1 121 ? 6.502 8.442 -14.004 1.00 95.19 121 SER A C 1
ATOM 903 O O . SER A 1 121 ? 7.012 7.742 -14.880 1.00 95.19 121 SER A O 1
ATOM 905 N N . LYS A 1 122 ? 6.969 8.478 -12.752 1.00 92.56 122 LYS A N 1
ATOM 906 C CA . LYS A 1 122 ? 8.108 7.673 -12.301 1.00 92.56 122 LYS A CA 1
ATOM 907 C C . LYS A 1 122 ? 7.699 6.228 -12.072 1.00 92.56 122 LYS A C 1
ATOM 909 O O . LYS A 1 122 ? 6.661 5.957 -11.472 1.00 92.56 122 LYS A O 1
ATOM 914 N N . LEU A 1 123 ? 8.546 5.307 -12.518 1.00 91.94 123 LEU A N 1
ATOM 915 C CA . LEU A 1 123 ? 8.375 3.884 -12.263 1.00 91.94 123 LEU A CA 1
ATOM 916 C C . LEU A 1 123 ? 9.062 3.521 -10.945 1.00 91.94 123 LEU A C 1
ATOM 918 O O . LEU A 1 123 ? 10.232 3.841 -10.717 1.00 91.94 123 LEU A O 1
ATOM 922 N N . ILE A 1 124 ? 8.332 2.825 -10.076 1.00 87.75 124 ILE A N 1
ATOM 923 C CA . ILE A 1 124 ? 8.859 2.296 -8.818 1.00 87.75 124 ILE A CA 1
ATOM 924 C C . ILE A 1 124 ? 9.308 0.853 -9.056 1.00 87.75 124 ILE A C 1
ATOM 926 O O . ILE A 1 124 ? 8.530 0.012 -9.495 1.00 87.75 124 ILE A O 1
ATOM 930 N N . THR A 1 125 ? 10.575 0.564 -8.761 1.00 83.50 125 THR A N 1
ATOM 931 C CA . THR A 1 125 ? 11.138 -0.793 -8.835 1.00 83.50 125 THR A CA 1
ATOM 932 C C . THR A 1 125 ? 10.955 -1.533 -7.512 1.00 83.50 125 THR A C 1
ATOM 934 O O . THR A 1 125 ? 11.024 -0.895 -6.461 1.00 83.50 125 THR A O 1
ATOM 937 N N . GLN A 1 126 ? 10.882 -2.867 -7.535 1.00 87.81 126 GLN A N 1
ATOM 938 C CA . GLN A 1 126 ? 10.859 -3.689 -6.313 1.00 87.81 126 GLN A CA 1
ATOM 939 C C . GLN A 1 126 ? 12.011 -3.340 -5.354 1.00 87.81 126 GLN A C 1
ATOM 941 O O . GLN A 1 126 ? 11.778 -3.050 -4.190 1.00 87.81 126 GLN A O 1
ATOM 946 N N . ALA A 1 127 ? 13.234 -3.193 -5.871 1.00 85.06 127 ALA A N 1
ATOM 947 C CA . ALA A 1 127 ? 14.399 -2.823 -5.063 1.00 85.06 127 ALA A CA 1
ATOM 948 C C . ALA A 1 127 ? 14.287 -1.443 -4.377 1.00 85.06 127 ALA A C 1
ATOM 950 O O . ALA A 1 127 ? 14.968 -1.195 -3.383 1.00 85.06 127 ALA A O 1
ATOM 951 N N . LYS A 1 128 ? 13.459 -0.528 -4.906 1.00 83.31 128 LYS A N 1
ATOM 952 C CA . LYS A 1 128 ? 13.155 0.756 -4.249 1.00 83.31 128 LYS A CA 1
ATOM 953 C C . LYS A 1 128 ? 12.163 0.543 -3.104 1.00 83.31 128 LYS A C 1
ATOM 955 O O . LYS A 1 128 ? 12.359 1.124 -2.048 1.00 83.31 128 LYS A O 1
ATOM 960 N N . LEU A 1 129 ? 11.156 -0.315 -3.287 1.00 86.75 129 LEU A N 1
ATOM 961 C CA . LEU A 1 129 ? 10.215 -0.685 -2.222 1.00 86.75 129 LEU A CA 1
ATOM 962 C C . LEU A 1 129 ? 10.921 -1.414 -1.071 1.00 86.75 129 LEU A C 1
ATOM 964 O O . LEU A 1 129 ? 10.693 -1.077 0.087 1.00 86.75 129 LEU A O 1
ATOM 968 N N . ASP A 1 130 ? 11.834 -2.336 -1.384 1.00 86.94 130 ASP A N 1
ATOM 969 C CA . ASP A 1 130 ? 12.566 -3.131 -0.386 1.00 86.94 130 ASP A CA 1
ATOM 970 C C . ASP A 1 130 ? 13.494 -2.282 0.498 1.00 86.94 130 ASP A C 1
ATOM 972 O O . ASP A 1 130 ? 13.772 -2.639 1.641 1.00 86.94 130 ASP A O 1
ATOM 976 N N . LYS A 1 131 ? 13.968 -1.137 -0.012 1.00 86.69 131 LYS A N 1
ATOM 977 C CA . LYS A 1 131 ? 14.794 -0.177 0.742 1.00 86.69 131 LYS A CA 1
ATOM 978 C C . LYS A 1 131 ? 13.978 0.774 1.624 1.00 86.69 131 LYS A C 1
ATOM 980 O O . LYS A 1 131 ? 14.567 1.570 2.353 1.00 86.69 131 LYS A O 1
ATOM 985 N N . GLY A 1 132 ? 12.651 0.685 1.575 1.00 83.31 132 GLY A N 1
ATOM 986 C CA . GLY A 1 132 ? 11.729 1.586 2.256 1.00 83.31 132 GLY A CA 1
ATOM 987 C C . GLY A 1 132 ? 11.121 2.620 1.309 1.00 83.31 132 GLY A C 1
ATOM 988 O O . GLY A 1 132 ? 11.772 3.140 0.404 1.00 83.31 132 GLY A O 1
ATOM 989 N N . LEU A 1 133 ? 9.845 2.928 1.539 1.00 84.75 133 LEU A N 1
ATOM 990 C CA . LEU A 1 133 ? 9.076 3.908 0.779 1.00 84.75 133 LEU A CA 1
ATOM 991 C C . LEU A 1 133 ? 8.704 5.082 1.688 1.00 84.75 133 LEU A C 1
ATOM 993 O O . LEU A 1 133 ? 7.984 4.906 2.668 1.00 84.75 133 LEU A O 1
ATOM 997 N N . THR A 1 134 ? 9.143 6.283 1.319 1.00 85.62 134 THR A N 1
ATOM 998 C CA . THR A 1 134 ? 8.707 7.533 1.953 1.00 85.62 134 THR A CA 1
ATOM 999 C C . THR A 1 134 ? 7.738 8.247 1.022 1.00 85.62 134 THR A C 1
ATOM 1001 O O . THR A 1 134 ? 8.072 8.512 -0.131 1.00 85.62 134 THR A O 1
ATOM 1004 N N . ILE A 1 135 ? 6.546 8.582 1.518 1.00 85.62 135 ILE A N 1
ATOM 1005 C CA . ILE A 1 135 ? 5.527 9.310 0.755 1.00 85.62 135 ILE A CA 1
ATOM 1006 C C . ILE A 1 135 ? 5.361 10.692 1.377 1.00 85.62 135 ILE A C 1
ATOM 1008 O O . ILE A 1 135 ? 4.894 10.824 2.506 1.00 85.62 135 ILE A O 1
ATOM 1012 N N . GLY A 1 136 ? 5.759 11.726 0.637 1.00 81.94 136 GLY A N 1
ATOM 1013 C CA . GLY A 1 136 ? 5.514 13.114 1.014 1.00 81.94 136 GLY A CA 1
ATOM 1014 C C . GLY A 1 136 ? 4.055 13.475 0.754 1.00 81.94 136 GLY A C 1
ATOM 1015 O O . GLY A 1 136 ? 3.725 13.921 -0.338 1.00 81.94 136 GLY A O 1
ATOM 1016 N N . GLY A 1 137 ? 3.175 13.239 1.727 1.00 88.12 137 GLY A N 1
ATOM 1017 C CA . GLY A 1 137 ? 1.758 13.589 1.634 1.00 88.12 137 GLY A CA 1
ATOM 1018 C C . GLY A 1 137 ? 0.834 12.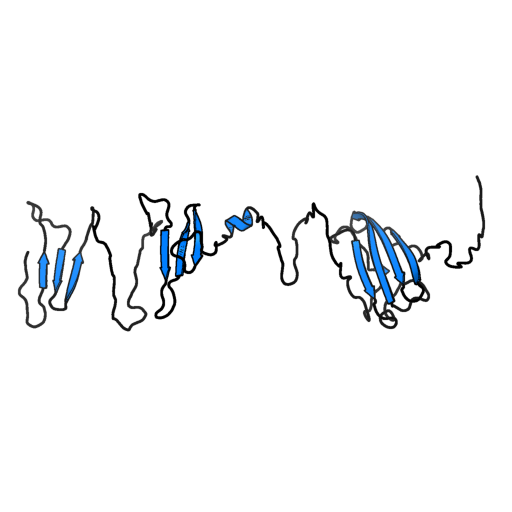496 2.160 1.00 88.12 137 GLY A C 1
ATOM 1019 O O . GLY A 1 137 ? 1.164 11.780 3.103 1.00 88.12 137 GLY A O 1
ATOM 1020 N N . GLN A 1 138 ? -0.348 12.390 1.553 1.00 89.06 138 GLN A N 1
ATOM 1021 C CA . GLN A 1 138 ? -1.360 11.414 1.940 1.00 89.06 138 GLN A CA 1
ATOM 1022 C C . GLN A 1 138 ? -1.094 10.055 1.283 1.00 89.06 138 GLN A C 1
ATOM 1024 O O . GLN A 1 138 ? -0.981 9.954 0.062 1.00 89.06 138 GLN A O 1
ATOM 1029 N N . LEU A 1 139 ? -1.078 9.001 2.096 1.00 89.94 139 LEU A N 1
ATOM 1030 C CA . LEU A 1 139 ? -1.149 7.616 1.643 1.00 89.94 139 LEU A CA 1
ATOM 1031 C C . LEU A 1 139 ? -2.536 7.060 1.968 1.00 89.94 139 LEU A C 1
ATOM 1033 O O . LEU A 1 139 ? -2.945 7.056 3.127 1.00 89.94 139 LEU A O 1
ATOM 1037 N N . ALA A 1 140 ? -3.254 6.591 0.948 1.00 89.56 140 ALA A N 1
ATOM 1038 C CA . ALA A 1 140 ? -4.544 5.930 1.100 1.00 89.56 140 ALA A CA 1
ATOM 1039 C C . ALA A 1 140 ? -4.445 4.478 0.618 1.00 89.56 140 ALA A C 1
ATOM 1041 O O . ALA A 1 140 ? -4.143 4.223 -0.548 1.00 89.56 140 ALA A O 1
ATOM 1042 N N . PHE A 1 141 ? -4.733 3.531 1.508 1.00 89.88 141 PHE A N 1
ATOM 1043 C CA . PHE A 1 141 ? -4.859 2.118 1.163 1.00 89.88 141 PHE A CA 1
ATOM 1044 C C . PHE A 1 141 ? -6.328 1.804 0.868 1.00 89.88 141 PHE A C 1
ATOM 1046 O O . PHE A 1 141 ? -7.205 2.116 1.672 1.00 89.88 141 PHE A O 1
ATOM 1053 N N . LYS A 1 142 ? -6.615 1.200 -0.290 1.00 90.88 142 LYS A N 1
ATOM 1054 C CA . LYS A 1 142 ? -7.958 0.689 -0.596 1.00 90.88 142 LYS A CA 1
ATOM 1055 C C . LYS A 1 142 ? -8.070 -0.749 -0.088 1.00 90.88 142 LYS A C 1
ATOM 1057 O O . LYS A 1 142 ? -7.305 -1.602 -0.524 1.00 90.88 142 LYS A O 1
ATOM 1062 N N . GLY A 1 143 ? -9.040 -1.012 0.787 1.00 89.38 143 GLY A N 1
ATOM 1063 C CA . GLY A 1 143 ? -9.284 -2.337 1.369 1.00 89.38 143 GLY A CA 1
ATOM 1064 C C . GLY A 1 143 ? -8.527 -2.586 2.678 1.00 89.38 143 GLY A C 1
ATOM 1065 O O . GLY A 1 143 ? -8.152 -1.651 3.384 1.00 89.38 143 GLY A O 1
ATOM 1066 N N . THR A 1 144 ? -8.335 -3.861 3.019 1.00 84.81 144 THR A N 1
ATOM 1067 C CA . THR A 1 144 ? -7.687 -4.281 4.269 1.00 84.81 144 THR A CA 1
ATOM 1068 C C . THR A 1 144 ? -6.170 -4.167 4.170 1.00 84.81 144 THR A C 1
ATOM 1070 O O . THR A 1 144 ? -5.560 -4.689 3.240 1.00 84.81 144 THR A O 1
ATOM 1073 N N . THR A 1 145 ? -5.553 -3.527 5.165 1.00 90.00 145 THR A N 1
ATOM 1074 C CA . THR A 1 145 ? -4.092 -3.442 5.298 1.00 90.00 145 THR A CA 1
ATOM 1075 C C . THR A 1 145 ? -3.640 -4.301 6.474 1.00 90.00 145 THR A C 1
ATOM 1077 O O . THR A 1 145 ? -4.167 -4.157 7.575 1.00 90.00 145 THR A O 1
ATOM 1080 N N . ALA A 1 146 ? -2.664 -5.181 6.249 1.00 88.44 146 ALA A N 1
ATOM 1081 C CA . ALA A 1 146 ? -2.037 -5.988 7.290 1.00 88.44 146 ALA A CA 1
ATOM 1082 C C . ALA A 1 146 ? -0.552 -5.628 7.407 1.00 88.44 146 ALA A C 1
ATOM 1084 O O . ALA A 1 146 ? 0.149 -5.531 6.401 1.00 88.44 146 ALA A O 1
ATOM 1085 N N . PHE A 1 147 ? -0.071 -5.460 8.638 1.00 88.38 147 PHE A N 1
ATOM 1086 C CA . PHE A 1 147 ? 1.344 -5.251 8.935 1.00 88.38 147 PHE A CA 1
ATOM 1087 C C . PHE A 1 147 ? 1.923 -6.555 9.489 1.00 88.38 147 PHE A C 1
ATOM 1089 O O . PHE A 1 147 ? 1.438 -7.070 10.494 1.00 88.38 147 PHE A O 1
ATOM 1096 N N . SER A 1 148 ? 2.956 -7.099 8.843 1.00 86.81 148 SER A N 1
ATOM 1097 C CA . SER A 1 148 ? 3.658 -8.311 9.304 1.00 86.81 148 SER A CA 1
ATOM 1098 C C . SER A 1 148 ? 4.606 -8.053 10.483 1.00 86.81 148 SER A C 1
ATOM 1100 O O . SER A 1 148 ? 5.152 -8.992 11.058 1.00 86.81 148 SER A O 1
ATOM 1102 N N . ALA A 1 149 ? 4.799 -6.783 10.845 1.00 86.12 149 ALA A N 1
ATOM 1103 C CA . ALA A 1 149 ? 5.636 -6.319 11.942 1.00 86.12 149 ALA A CA 1
ATOM 1104 C C . ALA A 1 149 ? 4.986 -5.109 12.643 1.00 86.12 149 ALA A C 1
ATOM 1106 O O . ALA A 1 149 ? 3.853 -4.729 12.346 1.00 86.12 149 ALA A O 1
ATOM 1107 N N . VAL A 1 150 ? 5.704 -4.505 13.593 1.00 83.50 150 VAL A N 1
ATOM 1108 C CA . VAL A 1 150 ? 5.231 -3.342 14.358 1.00 83.50 150 VAL A CA 1
ATOM 1109 C C . VAL A 1 150 ? 4.999 -2.138 13.439 1.00 83.50 150 VAL A C 1
ATOM 1111 O O . VAL A 1 150 ? 5.886 -1.750 12.682 1.00 83.50 150 VAL A O 1
ATOM 1114 N N . ALA A 1 151 ? 3.824 -1.517 13.563 1.00 89.44 151 ALA A N 1
ATOM 1115 C CA . ALA A 1 151 ? 3.520 -0.217 12.975 1.00 89.44 151 ALA A CA 1
ATOM 1116 C C . ALA A 1 151 ? 3.696 0.889 14.029 1.00 89.44 151 ALA A C 1
ATOM 1118 O O . ALA A 1 151 ? 3.082 0.837 15.096 1.00 89.44 151 ALA A O 1
ATOM 1119 N N . THR A 1 152 ? 4.521 1.893 13.723 1.00 89.25 152 THR A N 1
ATOM 1120 C CA . THR A 1 152 ? 4.787 3.037 14.609 1.00 89.25 152 THR A CA 1
ATOM 1121 C C . THR A 1 152 ? 4.112 4.292 14.067 1.00 89.25 152 THR A C 1
ATOM 1123 O O . THR A 1 152 ? 4.396 4.718 12.950 1.00 89.25 152 THR A O 1
ATOM 1126 N N . PHE A 1 153 ? 3.262 4.922 14.880 1.00 90.31 153 PHE A N 1
ATOM 1127 C CA . PHE A 1 153 ? 2.582 6.178 14.553 1.00 90.31 153 PHE A CA 1
ATOM 1128 C C . PHE A 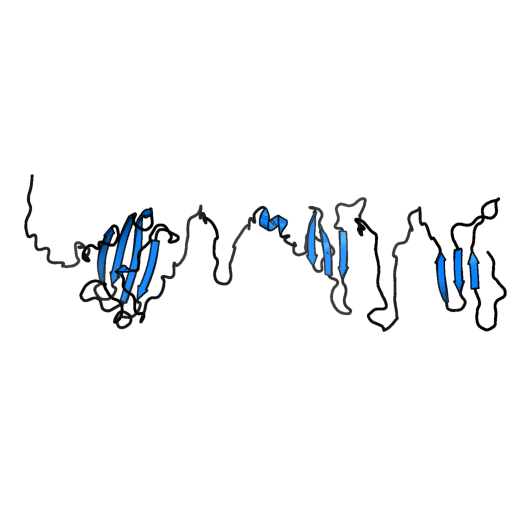1 153 ? 3.171 7.327 15.379 1.00 90.31 153 PHE A C 1
ATOM 1130 O O . PHE A 1 153 ? 2.657 7.658 16.445 1.00 90.31 153 PHE A O 1
ATOM 1137 N N . SER A 1 154 ? 4.258 7.943 14.904 1.00 89.81 154 SER A N 1
ATOM 1138 C CA . SER A 1 154 ? 4.982 8.977 15.669 1.00 89.81 154 SER A CA 1
ATOM 1139 C C . SER A 1 154 ? 4.159 10.241 15.943 1.00 89.81 154 SER A C 1
ATOM 1141 O O . SER A 1 154 ? 4.373 10.897 16.955 1.00 89.81 154 SER A O 1
ATOM 1143 N N . ALA A 1 155 ? 3.210 10.573 15.062 1.00 90.19 155 ALA A N 1
ATOM 1144 C CA . ALA A 1 155 ? 2.279 11.692 15.236 1.00 90.19 155 ALA A CA 1
ATOM 1145 C C . ALA A 1 155 ? 0.930 11.271 15.859 1.00 90.19 155 ALA A C 1
ATOM 1147 O O . ALA A 1 155 ? 0.033 12.098 16.002 1.00 90.19 155 ALA A O 1
ATOM 1148 N N . GLY A 1 156 ? 0.774 9.993 16.222 1.00 89.50 156 GLY A N 1
ATOM 1149 C CA . GLY A 1 156 ? -0.482 9.423 16.703 1.00 89.50 156 GLY A CA 1
ATOM 1150 C C . GLY A 1 156 ? -1.451 9.005 15.592 1.00 89.50 156 GLY A C 1
ATOM 1151 O O . GLY A 1 156 ? -1.106 8.953 14.411 1.00 89.50 156 GLY A O 1
ATOM 1152 N N . ILE A 1 157 ? -2.673 8.665 16.007 1.00 90.69 157 ILE A N 1
ATOM 1153 C CA . ILE A 1 157 ? -3.790 8.263 15.144 1.00 90.69 157 ILE A CA 1
ATOM 1154 C C . ILE A 1 157 ? -4.906 9.293 15.338 1.00 90.69 157 ILE A C 1
ATOM 1156 O O . ILE A 1 157 ? -5.258 9.607 16.474 1.00 90.69 157 ILE A O 1
ATOM 1160 N N . ALA A 1 158 ? -5.466 9.802 14.241 1.00 88.00 158 ALA A N 1
ATOM 1161 C CA . ALA A 1 158 ? -6.609 10.710 14.246 1.00 88.00 158 ALA A CA 1
ATOM 1162 C C . ALA A 1 158 ? -7.727 10.158 13.350 1.00 88.00 158 ALA A C 1
ATOM 1164 O O . ALA A 1 158 ? -7.445 9.555 12.314 1.00 88.00 158 ALA A O 1
ATOM 1165 N N . GLY A 1 159 ? -8.983 10.389 13.737 1.00 88.38 159 GLY A N 1
ATOM 1166 C CA . GLY A 1 159 ? -10.169 9.910 13.021 1.00 88.38 159 GLY A CA 1
ATOM 1167 C C . GLY A 1 159 ? -10.975 8.869 13.800 1.00 88.38 159 GLY A C 1
ATOM 1168 O O . GLY A 1 159 ? -10.676 8.567 14.956 1.00 88.38 159 GLY A O 1
ATOM 1169 N N . ALA A 1 160 ? -12.032 8.359 13.167 1.00 88.19 160 ALA A N 1
ATOM 1170 C CA . ALA A 1 160 ? -12.897 7.337 13.747 1.00 88.19 160 ALA A CA 1
ATOM 1171 C C . ALA A 1 160 ? -12.176 5.983 13.834 1.00 88.19 160 ALA A C 1
ATOM 1173 O O . ALA A 1 160 ? -11.468 5.579 12.911 1.00 88.19 160 ALA A O 1
ATOM 1174 N N . ILE A 1 161 ? -12.390 5.276 14.943 1.00 89.31 161 ILE A N 1
ATOM 1175 C CA . ILE A 1 161 ? -12.062 3.858 15.088 1.00 89.31 161 ILE A CA 1
ATOM 1176 C C . ILE A 1 161 ? -13.396 3.122 15.055 1.00 89.31 161 ILE A C 1
ATOM 1178 O O . ILE A 1 161 ? -14.191 3.280 15.978 1.00 89.31 161 ILE A O 1
ATOM 1182 N N . GLU A 1 162 ? -13.634 2.343 14.003 1.00 92.62 162 GLU A N 1
ATOM 1183 C CA . GLU A 1 162 ? -14.838 1.518 13.876 1.00 92.62 162 GLU A CA 1
ATOM 1184 C C . GLU A 1 162 ? -14.674 0.231 14.703 1.00 92.62 162 GLU A C 1
ATOM 1186 O O . GLU A 1 162 ? -13.771 -0.562 14.413 1.00 92.62 162 GLU A O 1
ATOM 1191 N N . PRO A 1 163 ? -15.488 0.011 15.754 1.00 95.75 163 PRO A N 1
ATOM 1192 C CA . PRO A 1 163 ? -15.429 -1.210 16.550 1.00 95.75 163 PRO A CA 1
ATOM 1193 C C . PRO A 1 163 ? -15.888 -2.437 15.758 1.00 95.75 163 PRO A C 1
ATOM 1195 O O . PRO A 1 163 ? -16.699 -2.342 14.837 1.00 95.75 163 PRO A O 1
ATOM 1198 N N . GLU A 1 164 ? -15.446 -3.619 16.181 1.00 96.56 164 GLU A N 1
ATOM 1199 C CA . GLU A 1 164 ? -15.953 -4.877 15.641 1.00 96.56 164 GLU A CA 1
ATOM 1200 C C . GLU A 1 164 ? -17.432 -5.058 16.011 1.00 96.56 164 GLU A C 1
ATOM 1202 O O . GLU A 1 164 ? -17.812 -5.057 17.185 1.00 96.56 164 GLU A O 1
ATOM 1207 N N . ASN A 1 165 ? -18.287 -5.195 15.001 1.00 97.81 165 ASN A N 1
ATOM 1208 C CA . ASN A 1 165 ? -19.717 -5.361 15.209 1.00 97.81 165 ASN A CA 1
ATOM 1209 C C . ASN A 1 165 ? -20.028 -6.797 15.661 1.00 97.81 165 ASN A C 1
ATOM 1211 O O . ASN A 1 165 ? -19.783 -7.739 14.910 1.00 97.81 165 ASN A O 1
ATOM 1215 N N . ILE A 1 166 ? -20.599 -6.942 16.860 1.00 98.25 166 ILE A N 1
ATOM 1216 C CA . ILE A 1 166 ? -21.041 -8.218 17.445 1.00 98.25 166 ILE A CA 1
ATOM 1217 C C . ILE A 1 166 ? -22.575 -8.320 17.570 1.00 98.25 166 ILE A C 1
ATOM 1219 O O . ILE A 1 166 ? -23.082 -9.221 18.237 1.00 98.25 166 ILE A O 1
ATOM 1223 N N . ASP A 1 167 ? -23.329 -7.414 16.935 1.00 97.56 167 ASP A N 1
ATOM 1224 C CA . ASP A 1 167 ? -24.798 -7.403 16.947 1.00 97.56 167 ASP A CA 1
ATOM 1225 C C . ASP A 1 167 ? -25.395 -8.694 16.384 1.00 97.56 167 ASP A C 1
ATOM 1227 O O . ASP A 1 167 ? -25.015 -9.152 15.306 1.00 97.56 167 ASP A O 1
ATOM 1231 N N . GLY A 1 168 ? -26.356 -9.277 17.101 1.00 96.94 168 GLY A N 1
ATOM 1232 C CA . GLY A 1 168 ? -27.066 -10.486 16.681 1.00 96.94 168 GLY A CA 1
ATOM 1233 C C . GLY A 1 168 ? -26.212 -11.757 16.711 1.00 96.94 168 GLY A C 1
ATOM 1234 O O . GLY A 1 168 ? -26.717 -12.840 16.409 1.00 96.94 168 GLY A O 1
ATOM 1235 N N . GLN A 1 169 ? -24.935 -11.659 17.086 1.00 97.94 169 GLN A N 1
ATOM 1236 C CA . GLN A 1 169 ? -24.015 -12.788 17.104 1.00 97.94 169 GLN A CA 1
ATOM 1237 C C . GLN A 1 169 ? -24.099 -13.574 18.418 1.00 97.94 169 GLN A C 1
ATOM 1239 O O . GLN A 1 169 ? -24.451 -13.054 19.478 1.00 97.94 169 GLN A O 1
ATOM 1244 N N . THR A 1 170 ? -23.728 -14.855 18.358 1.00 98.12 170 THR A N 1
ATOM 1245 C CA . THR A 1 170 ? -23.546 -15.687 19.556 1.00 98.12 170 THR A CA 1
ATOM 1246 C C . THR A 1 170 ? -22.130 -15.488 20.080 1.00 98.12 170 THR A C 1
ATOM 1248 O O . THR A 1 170 ? -21.190 -16.129 19.615 1.00 98.12 170 THR A O 1
ATOM 1251 N N . VAL A 1 171 ? -21.974 -14.576 21.038 1.00 98.06 171 VAL A N 1
ATOM 1252 C CA . VAL A 1 171 ? -20.670 -14.208 21.606 1.00 98.06 171 VAL A CA 1
ATOM 1253 C C . VAL A 1 171 ? -20.689 -14.399 23.116 1.00 98.06 171 VAL A C 1
ATOM 1255 O O . VAL A 1 171 ? -21.610 -13.983 23.811 1.00 98.06 171 VAL A O 1
ATOM 1258 N N . ASN A 1 172 ? -19.639 -15.006 23.657 1.00 98.19 172 ASN A N 1
ATOM 1259 C CA . ASN A 1 172 ? -19.394 -15.005 25.092 1.00 98.19 172 ASN A CA 1
ATOM 1260 C C . ASN A 1 172 ? -18.359 -13.924 25.411 1.00 98.19 172 ASN A C 1
ATOM 1262 O O . ASN A 1 172 ? -17.213 -14.035 24.977 1.00 98.19 172 ASN A O 1
ATOM 1266 N N . LEU A 1 173 ? -18.730 -12.907 26.199 1.00 98.50 173 LEU A N 1
ATOM 1267 C CA . LEU A 1 173 ? -17.803 -11.826 26.549 1.00 98.50 173 LEU A CA 1
ATOM 1268 C C . LEU A 1 173 ? -16.568 -12.322 27.322 1.00 98.50 173 LEU A C 1
ATOM 1270 O O . LEU A 1 173 ? -15.547 -11.642 27.310 1.00 98.50 173 LEU A O 1
ATOM 1274 N N . ASN A 1 174 ? -16.615 -13.501 27.956 1.00 98.31 174 ASN A N 1
ATOM 1275 C CA . ASN A 1 174 ? -15.446 -14.115 28.602 1.00 98.31 174 ASN A CA 1
ATOM 1276 C C . ASN A 1 174 ? -14.388 -14.606 27.602 1.00 98.31 174 ASN A C 1
ATOM 1278 O O . ASN A 1 174 ? -13.237 -14.775 27.994 1.00 98.31 174 ASN A O 1
ATOM 1282 N N . ASN A 1 175 ? -14.756 -14.820 26.335 1.00 97.56 175 ASN A N 1
ATOM 1283 C CA . ASN A 1 175 ? -13.820 -15.209 25.277 1.00 97.56 175 ASN A CA 1
ATOM 1284 C C . ASN A 1 175 ? -13.127 -13.990 24.650 1.00 97.56 175 ASN A C 1
ATOM 1286 O O . ASN A 1 175 ? -12.148 -14.139 23.923 1.00 97.56 175 ASN A O 1
ATOM 1290 N N . LEU A 1 176 ? -13.626 -12.779 24.922 1.00 97.81 176 LEU A N 1
ATOM 1291 C CA . LEU A 1 176 ? -13.047 -11.537 24.421 1.00 97.81 176 LEU A CA 1
ATOM 1292 C C . LEU A 1 176 ? -11.921 -11.083 25.351 1.00 97.81 176 LEU A C 1
ATOM 1294 O O . LEU A 1 176 ? -12.066 -10.152 26.146 1.00 97.81 176 LEU A O 1
ATOM 1298 N N . THR A 1 177 ? -10.796 -11.778 25.249 1.00 97.19 177 THR A N 1
ATOM 1299 C CA . THR A 1 177 ? -9.544 -11.470 25.944 1.00 97.19 177 THR A CA 1
ATOM 1300 C C . THR A 1 177 ? -8.443 -11.115 24.948 1.00 97.19 177 THR A C 1
ATOM 1302 O O . THR A 1 177 ? -8.577 -11.294 23.738 1.00 97.19 177 THR A O 1
ATOM 1305 N N . ILE A 1 178 ? -7.346 -10.588 25.473 1.00 97.56 178 ILE A N 1
ATOM 1306 C CA . ILE A 1 178 ? -6.110 -10.296 24.762 1.00 97.56 178 ILE A CA 1
ATOM 1307 C C . ILE A 1 178 ? -4.991 -11.030 25.509 1.00 97.56 178 ILE A C 1
ATOM 1309 O O . ILE A 1 178 ? -4.552 -10.588 26.575 1.00 97.56 178 ILE A O 1
ATOM 1313 N N . ILE A 1 179 ? -4.552 -12.158 24.954 1.00 96.38 179 ILE A N 1
ATOM 1314 C CA . ILE A 1 179 ? -3.452 -12.999 25.456 1.00 96.38 179 ILE A CA 1
ATOM 1315 C C . ILE A 1 179 ? -2.159 -12.728 24.675 1.00 96.38 179 ILE A C 1
ATOM 1317 O O . ILE A 1 179 ? -2.144 -11.857 23.806 1.00 96.38 179 ILE A O 1
ATOM 1321 N N . LYS A 1 180 ? -1.040 -13.402 24.985 1.00 95.06 180 LYS A N 1
ATOM 1322 C CA . LYS A 1 180 ? 0.280 -13.093 24.395 1.00 95.06 180 LYS A CA 1
ATOM 1323 C C . LYS A 1 180 ? 0.305 -13.256 22.875 1.00 95.06 180 LYS A C 1
ATOM 1325 O O . LYS A 1 180 ? 0.907 -12.407 22.220 1.00 95.06 180 LYS A O 1
ATOM 1330 N N . SER A 1 181 ? -0.349 -14.285 22.352 1.00 93.75 181 SER A N 1
ATOM 1331 C CA . SER A 1 181 ? -0.454 -14.581 20.921 1.00 93.75 181 SER A CA 1
ATOM 1332 C C . SER A 1 181 ? -1.369 -13.629 20.143 1.00 93.75 181 SER A C 1
ATOM 1334 O O . SER A 1 181 ? -1.208 -13.503 18.931 1.00 93.75 181 SER A O 1
ATOM 1336 N N . ASP A 1 182 ? -2.272 -12.898 20.807 1.00 93.38 182 ASP A N 1
ATOM 1337 C CA . ASP A 1 182 ? -3.062 -11.856 20.145 1.00 93.38 182 ASP A CA 1
ATOM 1338 C C . ASP A 1 182 ? -2.178 -10.693 19.667 1.00 93.38 182 ASP A C 1
ATOM 1340 O O . ASP A 1 182 ? -1.199 -10.317 20.316 1.00 93.38 182 ASP A O 1
ATOM 1344 N N . ALA A 1 183 ? -2.569 -10.018 18.590 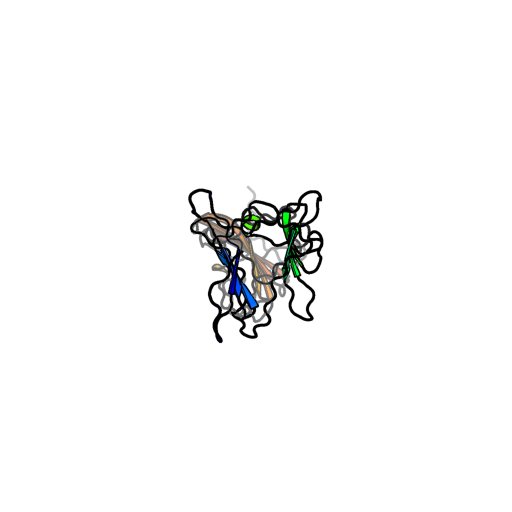1.00 87.06 183 ALA A N 1
ATOM 1345 C CA . ALA A 1 183 ? -1.990 -8.724 18.240 1.00 87.06 183 ALA A CA 1
ATOM 1346 C C . ALA A 1 183 ? -2.598 -7.595 19.095 1.00 87.06 183 ALA A C 1
ATOM 1348 O O . ALA A 1 183 ? -3.768 -7.637 19.480 1.00 87.06 183 ALA A O 1
ATOM 1349 N N . GLY A 1 184 ? -1.798 -6.564 19.378 1.00 88.56 184 GLY A N 1
ATOM 1350 C CA . GLY A 1 184 ? -2.249 -5.356 20.074 1.00 88.56 184 GLY A CA 1
ATOM 1351 C C . GLY A 1 184 ? -2.494 -5.519 21.581 1.00 88.56 184 GLY A C 1
ATOM 1352 O O . GLY A 1 184 ? -2.221 -6.561 22.188 1.00 88.56 184 GLY A O 1
ATOM 1353 N N . ALA A 1 185 ? -2.979 -4.430 22.183 1.00 93.12 185 ALA A N 1
ATOM 1354 C CA . ALA A 1 185 ? -3.272 -4.318 23.615 1.00 93.12 185 ALA A CA 1
ATOM 1355 C C . ALA A 1 185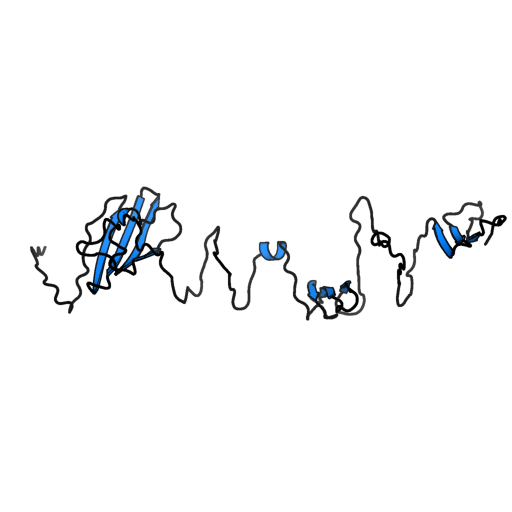 ? -4.694 -3.806 23.913 1.00 93.12 185 ALA A C 1
ATOM 1357 O O . ALA A 1 185 ? -5.105 -3.820 25.071 1.00 93.12 185 ALA A O 1
ATOM 1358 N N . VAL A 1 186 ? -5.443 -3.371 22.893 1.00 96.00 186 VAL A N 1
ATOM 1359 C CA . VAL A 1 186 ? -6.822 -2.882 23.018 1.00 96.00 186 VAL A CA 1
ATOM 1360 C C . VAL A 1 186 ? -7.652 -3.423 21.854 1.00 96.00 186 VAL A C 1
ATOM 1362 O O . VAL A 1 186 ? -7.190 -3.383 20.715 1.00 96.00 186 VAL A O 1
ATOM 1365 N N . LYS A 1 187 ? -8.866 -3.906 22.132 1.00 96.69 187 LYS A N 1
ATOM 1366 C CA . LYS A 1 187 ? -9.884 -4.274 21.133 1.00 96.69 187 LYS A CA 1
ATOM 1367 C C . LYS A 1 187 ? -11.202 -3.566 21.472 1.00 96.69 187 LYS A C 1
ATOM 1369 O O . LYS A 1 187 ? -11.538 -3.433 22.651 1.00 96.69 187 LYS A O 1
ATOM 1374 N N . TYR A 1 188 ? -11.932 -3.118 20.452 1.00 97.31 188 TYR A N 1
ATOM 1375 C CA . TYR A 1 188 ? -13.245 -2.481 20.590 1.00 97.31 188 TYR A CA 1
ATOM 1376 C C . TYR A 1 188 ? -14.299 -3.323 19.881 1.00 97.31 188 TYR A C 1
ATOM 1378 O O . TYR A 1 188 ? -14.090 -3.718 18.737 1.00 97.31 188 TYR A O 1
ATOM 1386 N N . TYR A 1 189 ? -15.432 -3.531 20.541 1.00 98.31 189 TYR A N 1
ATOM 1387 C CA . TYR A 1 189 ? -16.595 -4.221 19.993 1.00 98.31 189 TYR A CA 1
ATOM 1388 C C . TYR A 1 189 ? -17.852 -3.385 20.216 1.00 98.31 189 TYR A C 1
ATOM 1390 O O . TYR A 1 189 ? -17.935 -2.650 21.202 1.00 98.31 189 TYR A O 1
ATOM 1398 N N . ILE A 1 190 ? -18.849 -3.518 19.346 1.00 98.19 190 ILE A N 1
ATOM 1399 C CA . ILE A 1 190 ? -20.122 -2.801 19.456 1.00 98.19 190 ILE A CA 1
ATOM 1400 C C . ILE A 1 190 ? -21.317 -3.730 19.224 1.00 98.19 190 ILE A C 1
ATOM 1402 O O . ILE A 1 190 ? -21.324 -4.538 18.300 1.00 98.19 190 ILE A O 1
ATOM 1406 N N . CYS A 1 191 ? -22.341 -3.589 20.066 1.00 98.25 191 CYS A N 1
ATOM 1407 C CA . CYS A 1 191 ? -23.680 -4.141 19.875 1.00 98.25 191 CYS A CA 1
ATOM 1408 C C . CYS A 1 191 ? -24.649 -2.952 19.756 1.00 98.25 191 CYS A C 1
ATOM 1410 O O . CYS A 1 191 ? -25.109 -2.443 20.780 1.00 98.25 191 CYS A O 1
ATOM 1412 N N . PRO A 1 192 ? -24.878 -2.420 18.543 1.00 96.75 192 PRO A N 1
ATOM 1413 C CA . PRO A 1 192 ? -25.651 -1.205 18.318 1.00 96.75 192 PRO A CA 1
ATOM 1414 C C . PRO A 1 192 ? -27.158 -1.356 18.535 1.00 96.75 192 PRO A C 1
ATOM 1416 O O . PRO A 1 192 ? -27.816 -0.325 18.640 1.00 96.75 192 PRO A O 1
ATOM 1419 N N . SER A 1 193 ? -27.715 -2.574 18.562 1.00 96.25 193 SER A N 1
ATOM 1420 C CA . SER A 1 193 ? -29.150 -2.784 18.764 1.00 96.25 193 SER A CA 1
ATOM 1421 C C . SER A 1 193 ? -29.463 -3.431 20.115 1.00 96.25 193 SER A C 1
ATOM 1423 O O . SER A 1 193 ? -28.685 -4.216 20.659 1.00 96.25 193 SER A O 1
ATOM 1425 N N . SER A 1 194 ? -30.634 -3.112 20.677 1.00 93.38 194 SER A N 1
ATOM 1426 C CA . SER A 1 194 ? -31.066 -3.646 21.978 1.00 93.38 194 SER A CA 1
ATOM 1427 C C . SER A 1 194 ? -31.300 -5.159 21.911 1.00 93.38 194 SER A C 1
ATOM 1429 O O . SER A 1 194 ? -30.842 -5.909 22.770 1.00 93.38 194 SER A O 1
ATOM 1431 N N . ALA A 1 195 ? -31.966 -5.623 20.848 1.00 94.69 195 ALA A N 1
ATOM 1432 C CA . ALA A 1 195 ? -32.252 -7.041 20.630 1.00 94.69 195 ALA A CA 1
ATOM 1433 C C . ALA A 1 195 ? -31.019 -7.835 20.167 1.00 94.69 195 ALA A C 1
ATOM 1435 O O . ALA A 1 195 ? -30.951 -9.045 20.387 1.00 94.69 195 ALA A O 1
ATOM 1436 N N . GLY A 1 196 ? -30.030 -7.169 19.562 1.00 95.19 196 GLY A N 1
ATOM 1437 C CA . GLY A 1 196 ? -28.826 -7.803 19.034 1.00 95.19 196 GLY A CA 1
ATOM 1438 C C . GLY A 1 196 ? -27.996 -8.522 20.093 1.00 95.19 196 GLY A C 1
ATOM 1439 O O . GLY A 1 196 ? -27.317 -9.495 19.776 1.00 95.19 196 GLY A O 1
ATOM 1440 N N . GLY A 1 197 ? -28.088 -8.122 21.363 1.00 96.00 197 GLY A N 1
ATOM 1441 C CA . GLY A 1 197 ? -27.344 -8.778 22.434 1.00 96.00 197 GLY A CA 1
ATOM 1442 C C . GLY A 1 197 ? -28.054 -9.974 23.076 1.00 96.00 197 GLY A C 1
ATOM 1443 O O . GLY A 1 197 ? -27.540 -10.513 24.060 1.00 96.00 197 GLY A O 1
ATOM 1444 N N . ALA A 1 198 ? -29.189 -10.444 22.538 1.00 96.38 198 ALA A N 1
ATOM 1445 C CA . ALA A 1 198 ? -29.941 -11.583 23.080 1.00 96.38 198 ALA A CA 1
ATOM 1446 C C . ALA A 1 198 ? -29.068 -12.835 23.294 1.00 96.38 198 ALA A C 1
ATOM 1448 O O . ALA A 1 198 ? -29.119 -13.446 24.360 1.00 96.38 198 ALA A O 1
ATOM 1449 N N . ASN A 1 199 ? -28.199 -13.147 22.326 1.00 97.12 199 ASN A N 1
ATOM 1450 C CA . ASN A 1 199 ? -27.299 -14.308 22.360 1.00 97.12 199 ASN A CA 1
ATOM 1451 C C . ASN A 1 199 ? -25.894 -13.987 22.901 1.00 97.12 199 ASN A C 1
ATOM 1453 O O . ASN A 1 199 ? -25.015 -14.851 22.903 1.00 97.12 199 ASN A O 1
ATOM 1457 N N . ILE A 1 200 ? -25.668 -12.757 23.373 1.00 98.38 200 ILE A N 1
ATOM 1458 C CA . ILE A 1 200 ? -24.401 -12.358 23.988 1.00 98.38 200 ILE A CA 1
ATOM 1459 C C . ILE A 1 200 ? -24.427 -12.725 25.475 1.00 98.38 200 ILE A C 1
ATOM 1461 O O . ILE A 1 200 ? -25.289 -12.272 26.223 1.00 98.38 200 ILE A O 1
ATOM 1465 N N . THR A 1 201 ? -23.483 -13.533 25.946 1.00 98.25 201 THR A N 1
ATOM 1466 C CA . THR A 1 201 ? -23.448 -14.029 27.337 1.00 98.25 201 THR A CA 1
ATOM 1467 C C . THR A 1 201 ? -22.323 -13.393 28.151 1.00 98.25 201 THR A C 1
ATOM 1469 O O . THR A 1 201 ? -21.377 -12.838 27.593 1.00 98.25 201 THR A O 1
ATOM 1472 N N . ASN A 1 202 ? -22.421 -13.468 29.484 1.00 98.06 202 ASN A N 1
ATOM 1473 C CA . ASN A 1 202 ? -21.487 -12.832 30.426 1.00 98.06 202 ASN A CA 1
ATOM 1474 C C . ASN A 1 202 ? -21.382 -11.303 30.274 1.00 98.06 202 ASN A C 1
ATOM 1476 O O . ASN A 1 202 ? -20.351 -10.705 30.583 1.00 98.06 202 ASN A O 1
ATOM 1480 N N . LYS A 1 203 ? -22.464 -10.673 29.815 1.00 97.25 203 LYS A N 1
ATOM 1481 C CA . LYS A 1 203 ? -22.718 -9.230 29.919 1.00 97.25 203 LYS A CA 1
ATOM 1482 C C . LYS A 1 203 ? -23.244 -8.877 31.325 1.00 97.25 203 LYS A C 1
ATOM 1484 O O . LYS A 1 203 ? -23.670 -9.792 32.028 1.00 97.25 203 LYS A O 1
ATOM 1489 N N . PRO A 1 204 ? -23.191 -7.604 31.762 1.00 97.00 204 PRO A N 1
ATOM 1490 C CA . PRO A 1 204 ? -23.799 -7.193 33.025 1.00 97.00 204 PRO A CA 1
ATOM 1491 C C . PRO A 1 204 ? -25.294 -7.533 33.067 1.00 97.00 204 PRO A C 1
ATOM 1493 O O . PRO A 1 204 ? -25.976 -7.474 32.039 1.00 97.00 204 PRO A O 1
ATOM 1496 N N . ASP A 1 205 ? -25.801 -7.860 34.254 1.00 93.06 205 ASP A N 1
ATOM 1497 C CA . ASP A 1 205 ? -27.214 -8.192 34.441 1.00 93.06 205 ASP A CA 1
ATOM 1498 C C . ASP A 1 205 ? -28.119 -7.017 34.040 1.00 93.06 205 ASP A C 1
ATOM 1500 O O . ASP A 1 205 ? -27.811 -5.850 34.287 1.00 93.06 205 ASP A O 1
ATOM 1504 N N . GLY A 1 206 ? -29.248 -7.329 33.399 1.00 91.31 206 GLY A N 1
ATOM 1505 C CA . GLY A 1 206 ? -30.213 -6.329 32.928 1.00 91.31 206 GLY A CA 1
ATOM 1506 C C . GLY A 1 206 ? -29.823 -5.601 31.636 1.00 91.31 206 GLY A C 1
ATOM 1507 O O . GLY A 1 206 ? -30.611 -4.802 31.136 1.00 91.31 206 GLY A O 1
ATOM 1508 N N . ILE A 1 207 ? -28.655 -5.885 31.055 1.00 95.00 207 ILE A N 1
ATOM 1509 C CA . ILE A 1 207 ? -28.259 -5.344 29.750 1.00 95.00 207 ILE A CA 1
ATOM 1510 C C . ILE A 1 207 ? -28.732 -6.287 28.649 1.00 95.00 207 ILE A C 1
ATOM 1512 O O . ILE A 1 207 ? -28.360 -7.453 28.660 1.00 95.00 207 ILE A O 1
ATOM 1516 N N . ALA A 1 208 ? -29.523 -5.801 27.690 1.00 92.75 208 ALA A N 1
ATOM 1517 C CA . ALA A 1 208 ? -29.963 -6.589 26.533 1.00 92.75 208 ALA A CA 1
ATOM 1518 C C . ALA A 1 208 ? -28.992 -6.475 25.343 1.00 92.75 208 ALA A C 1
ATOM 1520 O O . ALA A 1 208 ? -28.584 -7.501 24.814 1.00 92.75 208 ALA A O 1
ATOM 1521 N N . GLY A 1 209 ? -28.573 -5.252 24.998 1.00 95.56 209 GLY A N 1
ATOM 1522 C CA . GLY A 1 209 ? -27.730 -4.876 23.854 1.00 95.56 209 GLY A CA 1
ATOM 1523 C C . GLY A 1 209 ? -27.337 -3.396 23.969 1.00 95.56 209 GLY A C 1
ATOM 1524 O O . GLY A 1 209 ? -27.115 -2.939 25.089 1.00 95.56 209 GLY A O 1
ATOM 1525 N N . ASN A 1 210 ? -27.274 -2.635 22.871 1.00 97.19 210 ASN A N 1
ATOM 1526 C CA . ASN A 1 210 ? -27.007 -1.179 22.878 1.00 97.19 210 ASN A CA 1
ATOM 1527 C C . ASN A 1 210 ? -25.759 -0.774 23.690 1.00 97.19 210 ASN A C 1
ATOM 1529 O O . ASN A 1 210 ? -25.814 0.101 24.563 1.00 97.19 210 ASN A O 1
ATOM 1533 N N . PHE A 1 211 ? -24.627 -1.432 23.449 1.00 98.06 211 PHE A N 1
ATOM 1534 C CA . PHE A 1 211 ? -23.402 -1.166 24.196 1.00 98.06 211 PHE A CA 1
ATOM 1535 C C . PHE A 1 211 ? -22.143 -1.117 23.330 1.00 98.06 211 PHE A C 1
ATOM 1537 O O . PHE A 1 211 ? -22.032 -1.783 22.301 1.00 98.06 211 PHE A O 1
ATOM 1544 N N . LEU A 1 212 ? -21.161 -0.359 23.816 1.00 98.19 212 LEU A N 1
ATOM 1545 C CA . LEU A 1 212 ? -19.763 -0.424 23.398 1.00 98.19 212 LEU A CA 1
ATOM 1546 C C . LEU A 1 212 ? -18.983 -1.238 24.433 1.00 98.19 212 LEU A C 1
ATOM 1548 O O . LEU A 1 212 ? -19.122 -1.002 25.633 1.00 98.19 212 LEU A O 1
ATOM 1552 N N . LEU A 1 213 ? -18.135 -2.156 23.977 1.00 98.44 213 LEU A N 1
ATOM 1553 C CA . LEU A 1 213 ? -17.211 -2.912 24.814 1.00 98.44 213 LEU A CA 1
ATOM 1554 C C . LEU A 1 213 ? -15.770 -2.596 24.417 1.00 98.44 213 LEU A C 1
ATOM 1556 O O . LEU A 1 213 ? -15.372 -2.763 23.266 1.00 98.44 213 LEU A O 1
ATOM 1560 N N . ARG A 1 214 ? -14.964 -2.209 25.400 1.00 98.38 214 ARG A N 1
ATOM 1561 C CA . ARG A 1 214 ? -13.515 -2.059 25.278 1.00 98.38 214 ARG A CA 1
ATOM 1562 C C . ARG A 1 214 ? -12.834 -3.153 26.091 1.00 98.38 214 ARG A C 1
ATOM 1564 O O . ARG A 1 214 ? -13.134 -3.313 27.273 1.00 98.38 214 ARG A O 1
ATOM 1571 N N . VAL A 1 215 ? -11.916 -3.882 25.467 1.00 98.44 215 VAL A N 1
ATOM 1572 C CA . VAL A 1 215 ? -11.065 -4.887 26.116 1.00 98.44 215 VAL A CA 1
ATOM 1573 C C . VAL A 1 215 ? -9.636 -4.373 26.106 1.00 98.44 215 VAL A C 1
ATOM 1575 O O . VAL A 1 215 ? -9.103 -4.068 25.041 1.00 98.44 215 VAL A O 1
ATOM 1578 N N . GLU A 1 216 ? -9.015 -4.272 27.274 1.00 98.25 216 GLU A N 1
ATOM 1579 C CA . GLU A 1 216 ? -7.664 -3.736 27.447 1.00 98.25 216 GLU A CA 1
ATOM 1580 C C . GLU A 1 216 ? -6.779 -4.747 28.161 1.00 98.25 216 GLU A C 1
ATOM 1582 O O . GLU A 1 216 ? -7.111 -5.219 29.245 1.00 98.25 216 GLU A O 1
ATOM 1587 N N . SER A 1 217 ? -5.619 -5.048 27.588 1.00 97.94 217 SER A N 1
ATOM 1588 C CA . SER A 1 217 ? -4.591 -5.849 28.244 1.00 97.94 217 SER A CA 1
ATOM 1589 C C . SER A 1 217 ? -3.813 -4.982 29.233 1.00 97.94 217 SER A C 1
ATOM 1591 O O . SER A 1 217 ? -3.072 -4.091 28.823 1.00 97.94 217 SER A O 1
ATOM 1593 N N . THR A 1 218 ? -3.892 -5.299 30.524 1.00 97.25 218 THR A N 1
ATOM 1594 C CA . THR A 1 218 ? -3.059 -4.678 31.571 1.00 97.25 218 THR A CA 1
ATOM 1595 C C . THR A 1 218 ? -1.789 -5.484 31.852 1.00 97.25 218 THR A C 1
ATOM 1597 O O . THR A 1 218 ? -0.814 -4.949 32.376 1.00 97.25 218 THR A O 1
ATOM 1600 N N . ARG A 1 219 ? -1.767 -6.769 31.467 1.00 96.19 219 ARG A N 1
ATOM 1601 C CA . ARG A 1 219 ? -0.607 -7.667 31.559 1.00 96.19 219 ARG A CA 1
ATOM 1602 C C . ARG A 1 219 ? -0.681 -8.739 30.474 1.00 96.19 219 ARG A C 1
ATOM 1604 O O . ARG A 1 219 ? -1.728 -9.354 30.296 1.00 96.19 219 ARG A O 1
ATOM 1611 N N . LYS A 1 220 ? 0.446 -9.010 29.806 1.00 93.44 220 LYS A N 1
ATOM 1612 C CA . LYS A 1 220 ? 0.537 -9.972 28.693 1.00 93.44 220 LYS A CA 1
ATOM 1613 C C . LYS A 1 220 ? 1.924 -10.620 28.607 1.00 93.44 220 LYS A C 1
ATOM 1615 O O . LYS A 1 220 ? 2.751 -10.254 27.771 1.00 93.44 220 LYS A O 1
ATOM 1620 N N . VAL A 1 221 ? 2.195 -11.561 29.512 1.00 96.25 221 VAL A N 1
ATOM 1621 C CA . VAL A 1 221 ? 3.509 -12.221 29.638 1.00 96.25 221 VAL A CA 1
ATOM 1622 C C . VAL A 1 221 ? 3.582 -13.467 28.747 1.00 96.25 221 VAL A C 1
ATOM 1624 O O . VAL A 1 221 ? 4.507 -13.597 27.948 1.00 96.25 221 VAL A O 1
ATOM 1627 N N . ARG A 1 222 ? 2.576 -14.345 28.831 1.00 95.19 222 ARG A N 1
ATOM 1628 C CA . ARG A 1 222 ? 2.364 -15.546 27.993 1.00 95.19 222 ARG A CA 1
ATOM 1629 C C . ARG A 1 222 ? 0.867 -15.875 27.945 1.00 95.19 222 ARG A C 1
ATOM 1631 O O . ARG A 1 222 ? 0.096 -15.267 28.678 1.00 95.19 222 ARG A O 1
ATOM 1638 N N . ASP A 1 223 ? 0.447 -16.835 27.127 1.00 95.69 223 ASP A N 1
ATOM 1639 C CA . ASP A 1 223 ? -0.986 -17.114 26.912 1.00 95.69 223 ASP A CA 1
ATOM 1640 C C . ASP A 1 223 ? -1.743 -17.572 28.166 1.00 95.69 223 ASP A C 1
ATOM 1642 O O . ASP A 1 223 ? -2.931 -17.303 28.303 1.00 95.69 223 ASP A O 1
ATOM 1646 N N . SER A 1 224 ? -1.049 -18.188 29.124 1.00 95.12 224 SER A N 1
ATOM 1647 C CA . SER A 1 224 ? -1.602 -18.582 30.425 1.00 95.12 224 SER A CA 1
ATOM 1648 C C . SER A 1 224 ? -1.336 -17.570 31.550 1.00 95.12 224 SER A C 1
ATOM 1650 O O . SER A 1 224 ? -1.636 -17.862 32.704 1.00 95.12 224 SER A O 1
ATOM 1652 N N . ASP A 1 225 ? -0.676 -16.445 31.251 1.00 96.62 225 ASP A N 1
ATOM 1653 C CA . ASP A 1 225 ? -0.301 -15.406 32.217 1.00 96.62 225 ASP A CA 1
ATOM 1654 C C . ASP A 1 225 ? -0.611 -14.011 31.655 1.00 96.62 225 ASP A C 1
ATOM 1656 O O . ASP A 1 225 ? 0.234 -13.341 31.038 1.00 96.62 225 ASP A O 1
ATOM 1660 N N . TYR A 1 226 ? -1.861 -13.606 31.850 1.00 97.75 226 TYR A N 1
ATOM 1661 C CA . TYR A 1 226 ? -2.427 -12.370 31.341 1.00 97.75 226 TYR A CA 1
ATOM 1662 C C . TYR A 1 226 ? -3.419 -11.762 32.334 1.00 97.75 226 TYR A C 1
ATOM 1664 O O . TYR A 1 226 ? -4.048 -12.450 33.139 1.00 97.75 226 TYR A O 1
ATOM 1672 N N . ALA A 1 227 ? -3.589 -10.448 32.232 1.00 98.31 227 ALA A N 1
ATOM 1673 C CA . ALA A 1 227 ? -4.667 -9.733 32.891 1.00 98.31 227 ALA A CA 1
ATOM 1674 C C . ALA A 1 227 ? -5.297 -8.753 31.909 1.00 98.31 227 ALA A C 1
ATOM 1676 O O . ALA A 1 227 ? -4.599 -8.109 31.121 1.00 98.31 227 ALA A O 1
ATOM 1677 N N . ASN A 1 228 ? -6.623 -8.690 31.900 1.00 98.56 228 ASN A N 1
ATOM 1678 C CA . ASN A 1 228 ? -7.379 -7.782 31.046 1.00 98.56 228 ASN A CA 1
ATOM 1679 C C . ASN A 1 228 ? -8.419 -7.028 31.879 1.00 98.56 228 ASN A C 1
ATOM 1681 O O . ASN A 1 228 ? -8.909 -7.538 32.888 1.00 98.56 228 ASN A O 1
ATOM 1685 N N . MET A 1 229 ? -8.783 -5.839 31.414 1.00 98.56 229 MET A N 1
ATOM 1686 C CA . MET A 1 229 ? -9.938 -5.075 31.867 1.00 98.56 229 MET A CA 1
ATOM 1687 C C . MET A 1 229 ? -10.966 -5.025 30.740 1.00 98.56 229 MET A C 1
ATOM 1689 O O . MET A 1 229 ? -10.620 -4.752 29.591 1.00 98.56 229 MET A O 1
ATOM 1693 N N . GLN A 1 230 ? -12.230 -5.268 31.071 1.00 98.75 230 GLN A N 1
ATOM 1694 C CA . GLN A 1 230 ? -13.348 -4.995 30.179 1.00 98.75 230 GLN A CA 1
ATOM 1695 C C . GLN A 1 230 ? -14.136 -3.800 30.699 1.00 98.75 230 GLN A C 1
ATOM 1697 O O . GLN A 1 230 ? -14.528 -3.785 31.865 1.00 98.75 230 GLN A O 1
ATOM 1702 N N . THR A 1 231 ? -14.388 -2.835 29.818 1.00 98.62 231 THR A N 1
ATOM 1703 C CA . THR A 1 231 ? -15.267 -1.688 30.067 1.00 98.62 231 THR A CA 1
ATOM 1704 C C . THR A 1 231 ? -16.440 -1.754 29.105 1.00 98.62 231 THR A C 1
ATOM 1706 O O . THR A 1 231 ? -16.238 -1.720 27.892 1.00 98.62 231 THR A O 1
ATOM 1709 N N . LEU A 1 232 ? -17.657 -1.836 29.634 1.00 98.56 232 LEU A N 1
ATOM 1710 C CA . LEU A 1 232 ? -18.891 -1.821 28.860 1.00 98.56 232 LEU A CA 1
ATOM 1711 C C . LEU A 1 232 ? -19.656 -0.529 29.141 1.00 98.56 232 LEU A C 1
ATOM 1713 O O . LEU A 1 232 ? -19.971 -0.224 30.289 1.00 98.56 232 LEU A O 1
ATOM 1717 N N . ILE A 1 233 ? -19.966 0.220 28.089 1.00 97.44 233 ILE A N 1
ATOM 1718 C CA . ILE A 1 233 ? -20.760 1.449 28.151 1.00 97.44 233 ILE A CA 1
ATOM 1719 C C . ILE A 1 233 ? -22.101 1.142 27.502 1.00 97.44 233 ILE A C 1
ATOM 1721 O O . ILE A 1 233 ? -22.143 0.848 26.309 1.00 97.44 233 ILE A O 1
ATOM 1725 N N . ASN A 1 234 ? -23.180 1.185 28.280 1.00 96.56 234 ASN A N 1
ATOM 1726 C CA . ASN A 1 234 ? -24.521 0.911 27.778 1.00 96.56 234 ASN A CA 1
ATOM 1727 C C . ASN A 1 234 ? -25.312 2.209 27.589 1.00 96.56 234 ASN A C 1
ATOM 1729 O O . ASN A 1 234 ? -25.408 3.037 28.500 1.00 96.56 234 ASN A O 1
ATOM 1733 N N . SER A 1 235 ? -25.894 2.361 26.404 1.00 93.50 235 SER A N 1
ATOM 1734 C CA . SER A 1 235 ? -26.636 3.557 26.010 1.00 93.50 235 SER A CA 1
ATOM 1735 C C . SER A 1 235 ? -28.017 3.646 26.664 1.00 93.50 235 SER A C 1
ATOM 1737 O O . SER A 1 235 ? -28.479 4.752 26.940 1.00 93.50 235 SER A O 1
ATOM 1739 N N . ASP A 1 236 ? -28.653 2.507 26.959 1.00 91.69 236 ASP A N 1
ATOM 1740 C CA . ASP A 1 236 ? -30.004 2.460 27.535 1.00 91.69 236 ASP A CA 1
ATOM 1741 C C . ASP A 1 236 ? -29.993 2.885 29.008 1.00 91.69 236 ASP A C 1
ATOM 1743 O O . ASP A 1 236 ? -30.714 3.795 29.420 1.00 91.69 236 ASP A O 1
ATOM 1747 N N . THR A 1 237 ? -29.124 2.266 29.810 1.00 89.88 237 THR A N 1
ATOM 1748 C CA . THR A 1 237 ? -28.982 2.563 31.239 1.00 89.88 237 THR A CA 1
ATOM 1749 C C . THR A 1 237 ? -28.151 3.816 31.491 1.00 89.88 237 THR A C 1
ATOM 1751 O O . THR A 1 237 ? -28.210 4.381 32.586 1.00 89.88 237 THR A O 1
ATOM 1754 N N . LYS A 1 238 ? -27.383 4.277 30.490 1.00 90.94 238 LYS A N 1
ATOM 1755 C CA . LYS A 1 238 ? -26.412 5.377 30.614 1.00 90.94 238 LYS A CA 1
ATOM 1756 C C . LYS A 1 238 ? -25.425 5.100 31.750 1.00 90.94 238 LYS A C 1
ATOM 1758 O O . LYS A 1 238 ? -25.125 5.980 32.563 1.00 90.94 238 LYS A O 1
ATOM 1763 N N . ARG A 1 239 ? -24.984 3.842 31.856 1.00 92.38 239 ARG A N 1
ATOM 1764 C CA . ARG A 1 239 ? -24.046 3.358 32.876 1.00 92.38 239 ARG A CA 1
ATOM 1765 C C . ARG A 1 239 ? -22.810 2.744 32.239 1.00 92.38 239 ARG A C 1
ATOM 1767 O O . ARG A 1 239 ? -22.826 2.272 31.103 1.00 92.38 239 ARG A O 1
ATOM 1774 N N . ILE A 1 240 ? -21.741 2.752 33.028 1.00 96.00 240 ILE A N 1
ATOM 1775 C CA . ILE A 1 240 ? -20.465 2.127 32.707 1.00 96.00 240 ILE A CA 1
ATOM 1776 C C . ILE A 1 240 ? -20.294 0.944 33.652 1.00 96.00 240 ILE A C 1
ATOM 1778 O O . ILE A 1 240 ? -20.485 1.081 34.860 1.00 96.00 240 ILE A O 1
ATOM 1782 N N . TYR A 1 241 ? -19.924 -0.202 33.102 1.00 97.69 241 TYR A N 1
ATOM 1783 C CA . TYR A 1 241 ? -19.636 -1.421 33.840 1.00 97.69 241 TYR A CA 1
ATOM 1784 C C . TYR A 1 241 ? -18.192 -1.818 33.579 1.00 97.69 241 TYR A C 1
ATOM 1786 O O . TYR A 1 241 ? -17.716 -1.743 32.447 1.00 97.69 241 TYR A O 1
ATOM 1794 N N . VAL A 1 242 ? -17.497 -2.248 34.624 1.00 98.31 242 VAL A N 1
ATOM 1795 C CA . VAL A 1 242 ? -16.107 -2.690 34.551 1.00 98.31 242 VAL A CA 1
ATOM 1796 C C . VAL A 1 242 ? -15.951 -4.057 35.195 1.00 98.31 242 VAL A C 1
ATOM 1798 O O . VAL A 1 242 ? -16.610 -4.369 36.187 1.00 98.31 242 VAL A O 1
ATOM 1801 N N . ARG A 1 243 ? -15.067 -4.879 34.640 1.00 98.50 243 ARG A N 1
ATOM 1802 C CA . ARG A 1 243 ? -14.606 -6.118 35.273 1.00 98.50 243 ARG A CA 1
ATOM 1803 C C . ARG A 1 243 ? -13.196 -6.458 34.828 1.00 98.50 243 ARG A C 1
ATOM 1805 O O . ARG A 1 243 ? -12.715 -5.953 33.813 1.00 98.50 243 ARG A O 1
ATOM 1812 N N . PHE A 1 244 ? -12.566 -7.361 35.561 1.00 98.50 244 PHE A N 1
ATOM 1813 C CA . PHE A 1 244 ? -11.218 -7.828 35.285 1.00 98.50 244 PHE A CA 1
ATOM 1814 C C . PHE A 1 244 ? -11.199 -9.338 35.094 1.00 98.50 244 PHE A C 1
ATOM 1816 O O . PHE A 1 244 ? -12.039 -10.062 35.630 1.00 98.50 244 PHE A O 1
ATOM 1823 N N . VAL A 1 245 ? -10.201 -9.806 34.356 1.00 98.38 245 VAL A N 1
ATOM 1824 C CA . VAL A 1 245 ? -9.829 -11.218 34.303 1.00 98.38 245 VAL A CA 1
ATOM 1825 C C . VAL A 1 245 ? -8.343 -11.357 34.547 1.00 98.38 245 VAL A C 1
ATOM 1827 O O . VAL A 1 245 ? -7.553 -10.582 34.008 1.00 98.38 245 VAL A O 1
ATOM 1830 N N . VAL A 1 246 ? -7.974 -12.361 35.336 1.00 98.19 246 VAL A N 1
ATOM 1831 C CA . VAL A 1 246 ? -6.591 -12.815 35.492 1.00 98.19 246 VAL A CA 1
ATOM 1832 C C . VAL A 1 246 ? -6.567 -14.311 35.230 1.00 98.19 246 VAL A C 1
ATOM 1834 O O . VAL A 1 246 ? -7.220 -15.070 35.940 1.00 98.19 246 VAL A O 1
ATOM 1837 N N . ASN A 1 247 ? -5.832 -14.735 34.203 1.00 96.44 247 ASN A N 1
ATOM 1838 C CA . ASN A 1 247 ? -5.639 -16.151 33.860 1.00 96.44 247 ASN A CA 1
ATOM 1839 C C . ASN A 1 247 ? -6.954 -16.954 33.777 1.00 96.44 247 ASN A C 1
ATOM 1841 O O . ASN A 1 247 ? -7.046 -18.067 34.283 1.00 96.44 247 ASN A O 1
ATOM 1845 N N . GLY A 1 248 ? -7.991 -16.368 33.169 1.00 95.50 248 GLY A N 1
ATOM 1846 C CA . GLY A 1 248 ? -9.318 -16.978 33.015 1.00 95.50 248 GLY A CA 1
ATOM 1847 C C . GLY A 1 248 ? -10.272 -16.801 34.204 1.00 95.50 248 GLY A C 1
ATOM 1848 O O . GLY A 1 248 ? -11.462 -17.081 34.071 1.00 95.50 248 GLY A O 1
ATOM 1849 N N . HIS A 1 249 ? -9.801 -16.285 35.342 1.00 97.62 249 HIS A N 1
ATOM 1850 C CA . HIS A 1 249 ? -10.640 -16.008 36.506 1.00 97.62 249 HIS A CA 1
ATOM 1851 C C . HIS A 1 249 ? -11.226 -14.598 36.430 1.00 97.62 249 HIS A C 1
ATOM 1853 O O . HIS A 1 249 ? -10.509 -13.606 36.578 1.00 97.62 249 HIS A O 1
ATOM 1859 N N . TRP A 1 250 ? -12.533 -14.521 36.182 1.00 98.44 250 TRP A N 1
ATOM 1860 C CA . TRP A 1 250 ? -13.272 -13.269 36.040 1.00 98.44 250 TRP A CA 1
ATOM 1861 C C . TRP A 1 250 ? -13.766 -12.741 37.383 1.00 98.44 250 TRP A C 1
ATOM 1863 O O . TRP A 1 250 ? -14.312 -13.487 38.196 1.00 98.44 250 TRP A O 1
ATOM 1873 N N . THR A 1 251 ? -13.654 -11.431 37.581 1.00 98.38 251 THR A N 1
ATOM 1874 C CA . THR A 1 251 ? -14.444 -10.738 38.598 1.00 98.38 251 THR A CA 1
ATOM 1875 C C . THR A 1 251 ? -15.883 -10.575 38.112 1.00 98.38 251 THR A C 1
ATOM 1877 O O . THR A 1 251 ? -16.148 -10.539 36.905 1.00 98.38 251 THR A O 1
ATOM 1880 N N . ALA A 1 252 ? -16.817 -10.404 39.049 1.00 97.75 252 ALA A N 1
ATOM 1881 C CA . ALA A 1 252 ? -18.151 -9.925 38.707 1.00 97.75 252 ALA A CA 1
ATOM 1882 C C . ALA A 1 252 ? -18.072 -8.555 38.008 1.00 97.75 252 ALA A C 1
ATOM 1884 O O . ALA A 1 252 ? -17.099 -7.809 38.174 1.00 97.75 252 ALA A O 1
ATOM 1885 N N . TRP A 1 253 ? -19.102 -8.236 37.225 1.00 98.25 253 TRP A N 1
ATOM 1886 C CA . TRP A 1 253 ? -19.288 -6.888 36.706 1.00 98.25 253 TRP A CA 1
ATOM 1887 C C . TRP A 1 253 ? -19.592 -5.929 37.850 1.00 98.25 253 TRP A C 1
ATOM 1889 O O . TRP A 1 253 ? -20.506 -6.157 38.639 1.00 98.25 253 TRP A O 1
ATOM 1899 N N . SER A 1 254 ? -18.853 -4.828 37.891 1.00 95.12 254 SER A N 1
ATOM 1900 C CA . SER A 1 254 ? -19.079 -3.725 38.813 1.00 95.12 254 SER A CA 1
ATOM 1901 C C . SER A 1 254 ? -19.562 -2.520 38.025 1.00 95.12 254 SER A C 1
ATOM 1903 O O . SER A 1 254 ? -18.904 -2.080 37.082 1.00 95.12 254 SER A O 1
ATOM 1905 N N . GLN A 1 255 ? -20.711 -1.968 38.401 1.00 93.88 255 GLN A N 1
ATOM 1906 C CA . GLN A 1 255 ? -21.159 -0.694 37.853 1.00 93.88 255 GLN A CA 1
ATOM 1907 C C . GLN A 1 255 ? -20.301 0.432 38.436 1.00 93.88 255 GLN A C 1
ATOM 1909 O O . GLN A 1 255 ? -20.134 0.528 39.651 1.00 93.88 255 GLN A O 1
ATOM 1914 N N . VAL A 1 256 ? -19.781 1.304 37.578 1.00 90.94 256 VAL A N 1
ATOM 1915 C CA . VAL A 1 256 ? -19.078 2.510 38.013 1.00 90.94 256 VAL A CA 1
ATOM 1916 C C . VAL A 1 256 ? -20.090 3.453 38.662 1.00 90.94 256 VAL A C 1
ATOM 1918 O O . VAL A 1 256 ? -21.109 3.815 38.060 1.00 90.94 256 VAL A O 1
ATOM 1921 N N . VAL A 1 257 ? -19.810 3.827 39.910 1.00 84.19 257 VAL A N 1
ATOM 1922 C CA . VAL A 1 257 ? -20.606 4.804 40.652 1.00 84.19 257 VAL A CA 1
ATOM 1923 C C . VAL A 1 257 ? -20.080 6.200 40.342 1.00 84.19 257 VAL A C 1
ATOM 1925 O O . VAL A 1 257 ? -18.886 6.461 40.483 1.00 84.19 257 VAL A O 1
ATOM 1928 N N . VAL A 1 258 ? -20.964 7.093 39.907 1.00 79.00 258 VAL A N 1
ATOM 1929 C CA . VAL A 1 258 ? -20.640 8.472 39.535 1.00 79.00 258 VAL A CA 1
ATOM 1930 C C . VAL A 1 258 ? -21.537 9.409 40.337 1.00 79.00 258 VAL A C 1
ATOM 1932 O O . VAL A 1 258 ? -22.760 9.260 40.360 1.00 79.00 258 VAL A O 1
ATOM 1935 N N . SER A 1 259 ? -20.926 10.389 41.005 1.00 71.06 259 SER A N 1
ATOM 1936 C CA . SER A 1 259 ? -21.672 11.427 41.723 1.00 71.06 259 SER A CA 1
ATOM 1937 C C . SER A 1 259 ? -22.643 12.146 40.776 1.00 71.06 259 SER A C 1
ATOM 1939 O O . SER A 1 259 ? -22.286 12.474 39.646 1.00 71.06 259 SER A O 1
ATOM 1941 N N . GLY A 1 260 ? -23.880 12.372 41.227 1.00 72.31 260 GLY A N 1
ATOM 1942 C CA . GLY A 1 260 ? -24.933 13.013 40.429 1.00 72.31 260 GLY A CA 1
ATOM 1943 C C . GLY A 1 260 ? -25.776 12.068 39.561 1.00 72.31 260 GLY A C 1
ATOM 1944 O O . GLY A 1 260 ? -26.658 12.534 38.848 1.00 72.31 260 GLY A O 1
ATOM 1945 N N . TRP A 1 261 ? -25.560 10.747 39.618 1.00 76.31 261 TRP A N 1
ATOM 1946 C CA . TRP A 1 261 ? -26.386 9.757 38.903 1.00 76.31 261 TRP A CA 1
ATOM 1947 C C . TRP A 1 261 ? -27.518 9.140 39.739 1.00 76.31 261 TRP A C 1
ATOM 1949 O O . TRP A 1 261 ? -28.111 8.153 39.299 1.00 76.31 261 TRP A O 1
ATOM 1959 N N . ASN A 1 262 ? -27.830 9.719 40.909 1.00 69.94 262 ASN A N 1
ATOM 1960 C CA . ASN A 1 262 ? -28.817 9.213 41.879 1.00 69.94 262 ASN A CA 1
ATOM 1961 C C . ASN A 1 262 ? -28.654 7.708 42.147 1.00 69.94 262 ASN A C 1
ATOM 1963 O O . ASN A 1 262 ? -29.609 6.939 42.107 1.00 69.94 262 ASN A O 1
ATOM 1967 N N . GLN A 1 263 ? -27.408 7.276 42.336 1.00 70.31 263 GLN A N 1
ATOM 1968 C CA . GLN A 1 263 ? -27.089 5.900 42.688 1.00 70.31 263 GLN A CA 1
ATOM 1969 C C . GLN A 1 263 ? -27.075 5.799 44.213 1.00 70.31 263 GLN A C 1
ATOM 1971 O O . GLN A 1 263 ? -26.239 6.430 44.859 1.00 70.31 263 GLN A O 1
ATOM 1976 N N . ASP A 1 264 ? -28.000 5.026 44.780 1.00 60.97 264 ASP A N 1
ATOM 1977 C CA . ASP A 1 264 ? -28.030 4.767 46.218 1.00 60.97 264 ASP A CA 1
ATOM 1978 C C . ASP A 1 264 ? -26.787 3.966 46.623 1.00 60.97 264 ASP A C 1
ATOM 1980 O O . ASP A 1 264 ? -26.591 2.819 46.217 1.00 60.97 264 ASP A O 1
ATOM 1984 N N . ILE A 1 265 ? -25.919 4.582 47.427 1.00 66.50 265 ILE A N 1
ATOM 1985 C CA . ILE A 1 265 ? -24.748 3.917 47.998 1.00 66.50 265 ILE A CA 1
ATOM 1986 C C . ILE A 1 265 ? -25.161 3.318 49.341 1.00 66.50 265 ILE A C 1
ATOM 1988 O O . ILE A 1 265 ? -25.326 4.034 50.326 1.00 66.50 265 ILE A O 1
ATOM 1992 N N . THR A 1 266 ? -25.291 1.993 49.414 1.00 62.50 266 THR A N 1
ATOM 1993 C CA . THR A 1 266 ? -25.416 1.291 50.700 1.00 62.50 266 THR A CA 1
ATOM 1994 C C . THR A 1 266 ? -24.040 0.814 51.160 1.00 62.50 266 THR A C 1
ATOM 1996 O O . THR A 1 266 ? -23.505 -0.173 50.654 1.00 62.50 266 THR A O 1
ATOM 1999 N N . VAL A 1 267 ? -23.452 1.509 52.134 1.00 69.38 267 VAL A N 1
ATOM 2000 C CA . VAL A 1 267 ? -22.192 1.102 52.771 1.00 69.38 267 VAL A CA 1
ATOM 2001 C C . VAL A 1 267 ? -22.487 0.004 53.795 1.00 69.38 267 VAL A C 1
ATOM 2003 O O . VAL A 1 267 ? -23.171 0.255 54.782 1.00 69.38 267 VAL A O 1
ATOM 2006 N N . ARG A 1 268 ? -21.983 -1.222 53.581 1.00 62.09 268 ARG A N 1
ATOM 2007 C CA . ARG A 1 268 ? -22.178 -2.336 54.536 1.00 62.09 268 ARG A CA 1
ATOM 2008 C C . ARG A 1 268 ? -21.207 -2.320 55.721 1.00 62.09 268 ARG A C 1
ATOM 2010 O O . ARG A 1 268 ? -21.525 -2.914 56.742 1.00 62.09 268 ARG A O 1
ATOM 2017 N N . SER A 1 269 ? -20.041 -1.686 55.597 1.00 70.81 269 SER A N 1
ATOM 2018 C CA . SER A 1 269 ? -19.055 -1.549 56.678 1.00 70.81 269 SER A CA 1
ATOM 2019 C C . SER A 1 269 ? -17.934 -0.587 56.261 1.00 70.81 269 SER A C 1
ATOM 2021 O O . SER A 1 269 ? -17.436 -0.686 55.139 1.00 70.81 269 SER A O 1
ATOM 2023 N N . LEU A 1 270 ? -17.539 0.320 57.160 1.00 67.31 270 LEU A N 1
ATOM 2024 C CA . LEU A 1 270 ? -16.250 1.015 57.126 1.00 67.31 270 LEU A CA 1
ATOM 2025 C C . LEU A 1 270 ? -15.401 0.448 58.269 1.00 67.31 270 LEU A C 1
ATOM 2027 O O . LEU A 1 270 ? -15.753 0.619 59.434 1.00 67.31 270 LEU A O 1
ATOM 2031 N N . THR A 1 271 ? -14.275 -0.185 57.956 1.00 63.88 271 THR A N 1
ATOM 2032 C CA . THR A 1 271 ? -13.231 -0.479 58.947 1.00 63.88 271 THR A CA 1
ATOM 2033 C C . THR A 1 271 ? -12.097 0.512 58.763 1.00 63.88 271 THR A C 1
ATOM 2035 O O . THR A 1 271 ? -11.383 0.463 57.762 1.00 63.88 271 THR A O 1
ATOM 2038 N N . THR A 1 272 ? -11.952 1.424 59.717 1.00 64.19 272 THR A N 1
ATOM 2039 C CA . THR A 1 272 ? -10.783 2.296 59.846 1.00 64.19 272 THR A CA 1
ATOM 2040 C C . THR A 1 272 ? -9.736 1.577 60.696 1.00 64.19 272 THR A C 1
ATOM 2042 O O . THR A 1 272 ? -10.064 1.138 61.799 1.00 64.19 272 THR A O 1
ATOM 2045 N N . SER A 1 273 ? -8.518 1.427 60.173 1.00 56.38 273 SER A N 1
ATOM 2046 C CA . SER A 1 273 ? -7.332 0.970 60.915 1.00 56.38 273 SER A CA 1
ATOM 2047 C C . SER A 1 273 ? -6.731 2.088 61.751 1.00 56.38 273 SER A C 1
ATOM 2049 O O . SER A 1 273 ? -6.626 3.197 61.178 1.00 56.38 273 SER A O 1
#

pLDDT: mean 88.68, std 9.23, range [56.38, 98.75]

Sequence (273 aa):
IYAGPNTDSLGEVRIRAKTAGGTSGGDLVVRHDGRVEVRDLTVAYKIKSRTIEIANTDTDSSATTLSIYGAQHTPLVLTRSGSSENVSIGFKLDNVNPKYLGIDTNGDLAFGESPDQKQNSKLITQAKLDKGLTIGGQLAFKGTTAFSAVATFSAGIAGAIEPENIDGQTVNLNNLTIIKSDAGAVKYYICPSSAGGANITNKPDGIAGNFLLRVESTRKVRDSDYANMQTLINSDTKRIYVRFVVNGHWTAWSQVVVSGWNQDITVRSLTTS

Organism: Escherichia coli (NCBI:txid562)

Foldseek 3Di:
DDWDPADPPWGKDKDWDADPVGDTQWIFMQIPVRDTDIGRDDDPDDDDDPDDDDDDPDPPPPPDDDDFDDPDDTDDDDDDPDDLFKDWDWDDDPPDQIKTFTAHSVRFTFIGRDSGRVPGHTDDDPVNVVVPDDDPDDDDDDDDDDDPDDDDDPVDDDDDDDAAEQFLHQEEVLVPAAEQPHPDFKHKYAHCDQCRQCNYPPDAPPRRHQKIKMKGWPDYDGRQFTKIKIWIQHPVLRWIWIWMDGSSDIDRIDIDDDPPSPDDDDDPDDDDD

Secondary structure (DSSP, 8-state):
-B----BTTB-EEEE----TTS--S-EEEEETTS-EEEET----S----S----------TTS-------SS---------SSS--EEEEE--TTS--EEEEE-TTS-EEEES-SSTTTSEEPPPHHHHHT----SS-----S----SS----TT---S---PEE-TT---BGGG----TTSSSSEEEEEE-STGGGTT-BSPPTT--S-EEEEEEEEEEEETTEEEEEEEEEETTTTEEEEEEEETTEEPPPEEPP-TTS------------